Protein AF-A0AAN7GPW7-F1 (afdb_monomer)

Radius of gyration: 77.96 Å; Cα contacts (8 Å, |Δi|>4): 174; chains: 1; bounding box: 155×44×244 Å

Structure (mmCIF, N/CA/C/O backbone):
data_AF-A0AAN7GPW7-F1
#
_entry.id   AF-A0AAN7GPW7-F1
#
loop_
_atom_site.group_PDB
_atom_site.id
_atom_site.type_symbol
_atom_site.label_atom_id
_atom_site.label_alt_id
_atom_site.label_comp_id
_atom_site.label_asym_id
_atom_site.label_entity_id
_atom_site.label_seq_id
_atom_site.pdbx_PDB_ins_code
_atom_site.Cartn_x
_atom_site.Cartn_y
_atom_site.Cartn_z
_atom_site.occupancy
_atom_site.B_iso_or_equiv
_atom_site.auth_seq_id
_atom_site.auth_comp_id
_atom_site.auth_asym_id
_atom_site.auth_atom_id
_atom_site.pdbx_PDB_model_num
ATOM 1 N N . MET A 1 1 ? 86.593 -5.207 -91.862 1.00 46.28 1 MET A N 1
ATOM 2 C CA . MET A 1 1 ? 85.149 -5.249 -92.186 1.00 46.28 1 MET A CA 1
ATOM 3 C C . MET A 1 1 ? 84.920 -4.468 -93.463 1.00 46.28 1 MET A C 1
ATOM 5 O O . MET A 1 1 ? 85.050 -3.250 -93.446 1.00 46.28 1 MET A O 1
ATOM 9 N N . GLU A 1 2 ? 84.607 -5.148 -94.557 1.00 49.25 2 GLU A N 1
ATOM 10 C CA . GLU A 1 2 ? 84.198 -4.484 -95.795 1.00 49.25 2 GLU A CA 1
ATOM 11 C C . GLU A 1 2 ? 82.771 -3.953 -95.632 1.00 49.25 2 GLU A C 1
ATOM 13 O O . GLU A 1 2 ? 81.862 -4.694 -95.250 1.00 49.25 2 GLU A O 1
ATOM 18 N N . ARG A 1 3 ? 82.546 -2.667 -95.920 1.00 49.62 3 ARG A N 1
ATOM 19 C CA . ARG A 1 3 ? 81.180 -2.152 -96.034 1.00 49.62 3 ARG A CA 1
ATOM 20 C C . ARG A 1 3 ? 80.613 -2.649 -97.358 1.00 49.62 3 ARG A C 1
ATOM 22 O O . ARG A 1 3 ? 80.993 -2.140 -98.408 1.00 49.62 3 ARG A O 1
ATOM 29 N N . ARG A 1 4 ? 79.694 -3.621 -97.311 1.00 52.19 4 ARG A N 1
ATOM 30 C CA . ARG A 1 4 ? 78.844 -3.966 -98.460 1.00 52.19 4 ARG A CA 1
ATOM 31 C C . ARG A 1 4 ? 78.019 -2.736 -98.839 1.00 52.19 4 ARG A C 1
ATOM 33 O O . ARG A 1 4 ? 76.954 -2.523 -98.266 1.00 52.19 4 ARG A O 1
ATOM 40 N N . ILE A 1 5 ? 78.523 -1.945 -99.787 1.00 52.88 5 ILE A N 1
ATOM 41 C CA . ILE A 1 5 ? 77.776 -0.852 -100.411 1.00 52.88 5 ILE A CA 1
ATOM 42 C C . ILE A 1 5 ? 76.520 -1.478 -101.007 1.00 52.88 5 ILE A C 1
ATOM 44 O O . ILE A 1 5 ? 76.587 -2.347 -101.881 1.00 52.88 5 ILE A O 1
ATOM 48 N N . THR A 1 6 ? 75.367 -1.089 -100.486 1.00 57.25 6 THR A N 1
ATOM 49 C CA . THR A 1 6 ? 74.094 -1.639 -100.937 1.00 57.25 6 THR A CA 1
ATOM 50 C C . THR A 1 6 ? 73.782 -1.105 -102.337 1.00 57.25 6 THR A C 1
ATOM 52 O O . THR A 1 6 ? 74.154 0.019 -102.683 1.00 57.25 6 THR A O 1
ATOM 55 N N . ARG A 1 7 ? 73.078 -1.879 -103.181 1.00 56.84 7 ARG A N 1
ATOM 56 C CA . ARG A 1 7 ? 72.691 -1.410 -104.536 1.00 56.84 7 ARG A CA 1
ATOM 57 C C . ARG A 1 7 ? 71.964 -0.051 -104.490 1.00 56.84 7 ARG A C 1
ATOM 59 O O . ARG A 1 7 ? 72.149 0.771 -105.383 1.00 56.84 7 ARG A O 1
ATOM 66 N N . SER A 1 8 ? 71.247 0.211 -103.397 1.00 57.19 8 SER A N 1
ATOM 67 C CA . SER A 1 8 ? 70.582 1.463 -103.012 1.00 57.19 8 SER A CA 1
ATOM 68 C C . SER A 1 8 ? 71.483 2.680 -102.735 1.00 57.19 8 SER A C 1
ATOM 70 O O . SER A 1 8 ? 70.944 3.763 -102.510 1.00 57.19 8 SER A O 1
ATOM 72 N N . GLU A 1 9 ? 72.812 2.561 -102.756 1.00 61.53 9 GLU A N 1
ATOM 73 C CA . GLU A 1 9 ? 73.735 3.688 -102.514 1.00 61.53 9 GLU A CA 1
ATOM 74 C C . GLU A 1 9 ? 74.469 4.145 -103.783 1.00 61.53 9 GLU A C 1
ATOM 76 O O . GLU A 1 9 ? 74.709 5.338 -103.959 1.00 61.53 9 GLU A O 1
ATOM 81 N N . THR A 1 10 ? 74.764 3.227 -104.710 1.00 63.84 10 THR A N 1
ATOM 82 C CA . THR A 1 10 ? 75.549 3.529 -105.927 1.00 63.84 10 THR A CA 1
ATOM 83 C C . THR A 1 10 ? 74.884 4.560 -106.849 1.00 63.84 10 THR A C 1
ATOM 85 O O . THR A 1 10 ? 75.538 5.507 -107.283 1.00 63.84 10 THR A O 1
ATOM 88 N N . TRP A 1 11 ? 73.571 4.447 -107.078 1.00 66.81 11 TRP A N 1
ATOM 89 C CA . TRP A 1 11 ? 72.800 5.363 -107.933 1.00 66.81 11 TRP A CA 1
ATOM 90 C C . TRP A 1 11 ? 72.726 6.805 -107.399 1.00 66.81 11 TRP A C 1
ATOM 92 O O . TRP A 1 11 ? 72.469 7.725 -108.172 1.00 66.81 11 TRP A O 1
ATOM 102 N N . ARG A 1 12 ? 72.985 7.044 -106.101 1.00 63.81 12 ARG A N 1
ATOM 103 C CA . ARG A 1 12 ? 73.065 8.419 -105.580 1.00 63.81 12 ARG A CA 1
ATOM 104 C C . ARG A 1 12 ? 74.249 9.174 -106.160 1.00 63.81 12 ARG A C 1
ATOM 106 O O . ARG A 1 12 ? 74.156 10.383 -106.344 1.00 63.81 12 ARG A O 1
ATOM 113 N N . LEU A 1 13 ? 75.373 8.500 -106.409 1.00 71.19 13 LEU A N 1
ATOM 114 C CA . LEU A 1 13 ? 76.609 9.159 -106.833 1.00 71.19 13 LEU A CA 1
ATOM 115 C C . LEU A 1 13 ? 76.466 9.769 -108.234 1.00 71.19 13 LEU A C 1
ATOM 117 O O . LEU A 1 13 ? 76.961 10.874 -108.456 1.00 71.19 13 LEU A O 1
ATOM 121 N N . SER A 1 14 ? 75.708 9.120 -109.121 1.00 71.69 14 SER A N 1
ATOM 122 C CA . SER A 1 14 ? 75.413 9.573 -110.487 1.00 71.69 14 SER A CA 1
ATOM 123 C C . SER A 1 14 ? 74.328 10.655 -110.600 1.00 71.69 14 SER A C 1
ATOM 125 O O . SER A 1 14 ? 74.155 11.214 -111.680 1.00 71.69 14 SER A O 1
ATOM 127 N N . LEU A 1 15 ? 73.615 11.010 -109.522 1.00 78.56 15 LEU A N 1
ATOM 128 C CA . LEU A 1 15 ? 72.632 12.101 -109.565 1.00 78.56 15 LEU A CA 1
ATOM 129 C C . LEU A 1 15 ? 73.294 13.486 -109.748 1.00 78.56 15 LEU A C 1
ATOM 131 O O . LEU A 1 15 ? 74.305 13.772 -109.093 1.00 78.56 15 LEU A O 1
ATOM 135 N N . PRO A 1 16 ? 72.686 14.406 -110.525 1.00 85.31 16 PRO A N 1
ATOM 136 C CA . PRO A 1 16 ? 73.052 15.822 -110.520 1.00 85.31 16 PRO A CA 1
ATOM 137 C C . PRO A 1 16 ? 72.995 16.445 -109.107 1.00 85.31 16 PRO A C 1
ATOM 139 O O . PRO A 1 16 ? 72.188 16.005 -108.280 1.00 85.31 16 PRO A O 1
ATOM 142 N N . PRO A 1 17 ? 73.795 17.488 -108.802 1.00 83.69 17 PRO A N 1
ATOM 143 C CA . PRO A 1 17 ? 73.849 18.097 -107.464 1.00 83.69 17 PRO A CA 1
ATOM 144 C C . PRO A 1 17 ? 72.497 18.589 -106.925 1.00 83.69 17 PRO A C 1
ATOM 146 O O . PRO A 1 17 ? 72.260 18.564 -105.719 1.00 83.69 17 PRO A O 1
ATOM 149 N N . GLU A 1 18 ? 71.593 19.013 -107.806 1.00 86.38 18 GLU A N 1
ATOM 150 C CA . GLU A 1 18 ? 70.246 19.468 -107.445 1.00 86.38 18 GLU A CA 1
ATOM 151 C C . GLU A 1 18 ? 69.337 18.296 -107.057 1.00 86.38 18 GLU A C 1
ATOM 153 O O . GLU A 1 18 ? 68.688 18.332 -106.012 1.00 86.38 18 GLU A O 1
ATOM 158 N N . MET A 1 19 ? 69.385 17.200 -107.820 1.00 85.38 19 MET A N 1
ATOM 159 C CA . MET A 1 19 ? 68.659 15.963 -107.514 1.00 85.38 19 MET A CA 1
ATOM 160 C C . MET A 1 19 ? 69.144 15.323 -106.205 1.00 85.38 19 MET A C 1
ATOM 162 O O . MET A 1 19 ? 68.330 14.788 -105.455 1.00 85.38 19 MET A O 1
ATOM 166 N N . LYS A 1 20 ? 70.438 15.447 -105.869 1.00 83.62 20 LYS A N 1
ATOM 167 C CA . LYS A 1 20 ? 70.975 15.066 -104.547 1.00 83.62 20 LYS A CA 1
ATOM 168 C C . LYS A 1 20 ? 70.320 15.876 -103.420 1.00 83.62 20 LYS A C 1
ATOM 170 O O . LYS A 1 20 ? 69.767 15.285 -102.498 1.00 83.62 20 LYS A O 1
ATOM 175 N N . LYS A 1 21 ? 70.270 17.212 -103.539 1.00 87.06 21 LYS A N 1
ATOM 176 C CA . LYS A 1 21 ? 69.590 18.095 -102.564 1.00 87.06 21 LYS A CA 1
ATOM 177 C C . LYS A 1 21 ? 68.098 17.768 -102.405 1.00 87.06 21 LYS A C 1
ATOM 179 O O . LYS A 1 21 ? 67.576 17.870 -101.297 1.00 87.06 21 LYS A O 1
ATOM 184 N N . ILE A 1 22 ? 67.410 17.388 -103.484 1.00 89.25 22 ILE A N 1
ATOM 185 C CA . ILE A 1 22 ? 66.001 16.961 -103.440 1.00 89.25 22 ILE A CA 1
ATOM 186 C C . ILE A 1 22 ? 65.870 15.611 -102.718 1.00 89.25 22 ILE A C 1
ATOM 188 O O . ILE A 1 22 ? 65.053 15.485 -101.808 1.00 89.25 22 ILE A O 1
ATOM 192 N N . HIS A 1 23 ? 66.703 14.624 -103.057 1.00 86.62 23 HIS A N 1
ATOM 193 C CA . HIS A 1 23 ? 66.671 13.302 -102.429 1.00 86.62 23 HIS A CA 1
ATOM 194 C C . HIS A 1 23 ? 66.988 13.352 -100.926 1.00 86.62 23 HIS A C 1
ATOM 196 O O . HIS A 1 23 ? 66.268 12.750 -100.130 1.00 86.62 23 HIS A O 1
ATOM 202 N N . ASP A 1 24 ? 67.996 14.120 -100.508 1.00 88.19 24 ASP A N 1
ATOM 203 C CA . ASP A 1 24 ? 68.337 14.251 -99.087 1.00 88.19 24 ASP A CA 1
ATOM 204 C C . ASP A 1 24 ? 67.255 15.006 -98.291 1.00 88.19 24 ASP A C 1
ATOM 206 O O . ASP A 1 24 ? 66.999 14.665 -97.134 1.00 88.19 24 ASP A O 1
ATOM 210 N N . ARG A 1 25 ? 66.528 15.947 -98.918 1.00 91.62 25 ARG A N 1
ATOM 211 C CA . ARG A 1 25 ? 65.308 16.539 -98.334 1.00 91.62 25 ARG A CA 1
ATOM 212 C C . ARG A 1 25 ? 64.185 15.511 -98.174 1.00 91.62 25 ARG A C 1
ATOM 214 O O . ARG A 1 25 ? 63.563 15.491 -97.116 1.00 91.62 25 ARG A O 1
ATOM 221 N N . LEU A 1 26 ? 63.954 14.649 -99.170 1.00 90.44 26 LEU A N 1
ATOM 222 C CA . LEU A 1 26 ? 62.925 13.599 -99.113 1.00 90.44 26 LEU A CA 1
ATOM 223 C C . LEU A 1 26 ? 63.198 12.582 -97.990 1.00 90.44 26 LEU A C 1
ATOM 225 O O . LEU A 1 26 ? 62.292 12.229 -97.233 1.00 90.44 26 LEU A O 1
ATOM 229 N N . LEU A 1 27 ? 64.457 12.175 -97.814 1.00 89.19 27 LEU A N 1
ATOM 230 C CA . LEU A 1 27 ? 64.879 11.304 -96.710 1.00 89.19 27 LEU A CA 1
ATOM 231 C C . LEU A 1 27 ? 64.710 11.963 -95.339 1.00 89.19 27 LEU A C 1
ATOM 233 O O . LEU A 1 27 ? 64.362 11.295 -94.367 1.00 89.19 27 LEU A O 1
ATOM 237 N N . GLU A 1 28 ? 64.974 13.264 -95.243 1.00 92.81 28 GLU A N 1
ATOM 238 C CA . GLU A 1 28 ? 64.772 14.025 -94.013 1.00 92.81 28 GLU A CA 1
ATOM 239 C C . GLU A 1 28 ? 63.276 14.183 -93.689 1.00 92.81 28 GLU A C 1
ATOM 241 O O . GLU A 1 28 ? 62.892 14.053 -92.525 1.00 92.81 28 GLU A O 1
ATOM 246 N N . THR A 1 29 ? 62.402 14.350 -94.691 1.00 93.75 29 THR A N 1
ATOM 247 C CA . THR A 1 29 ? 60.946 14.266 -94.479 1.00 93.75 29 THR A CA 1
ATOM 248 C C . THR A 1 29 ? 60.504 12.865 -94.057 1.00 93.75 29 THR A C 1
ATOM 250 O O . THR A 1 29 ? 59.820 12.757 -93.043 1.00 93.75 29 THR A O 1
ATOM 253 N N . GLU A 1 30 ? 60.975 11.787 -94.698 1.00 93.75 30 GLU A N 1
ATOM 254 C CA . GLU A 1 30 ? 60.683 10.410 -94.260 1.00 93.75 30 GLU A CA 1
ATOM 255 C C . GLU A 1 30 ? 61.115 10.152 -92.807 1.00 93.75 30 GLU A C 1
ATOM 257 O O . GLU A 1 30 ? 60.407 9.493 -92.043 1.00 93.75 30 GLU A O 1
ATOM 262 N N . ARG A 1 31 ? 62.297 10.640 -92.408 1.00 94.06 31 ARG A N 1
ATOM 263 C CA . ARG A 1 31 ? 62.803 10.512 -91.031 1.00 94.06 31 ARG A CA 1
ATOM 264 C C . ARG A 1 31 ? 61.904 11.250 -90.046 1.00 94.06 31 ARG A C 1
ATOM 266 O O . ARG A 1 31 ? 61.550 10.681 -89.013 1.00 94.06 31 ARG A O 1
ATOM 273 N N . ARG A 1 32 ? 61.493 12.478 -90.374 1.00 94.25 32 ARG A N 1
ATOM 274 C CA . ARG A 1 32 ? 60.554 13.267 -89.562 1.00 94.25 32 ARG A CA 1
ATOM 275 C C . ARG A 1 32 ? 59.193 12.589 -89.461 1.00 94.25 32 ARG A C 1
ATOM 277 O O . ARG A 1 32 ? 58.668 12.490 -88.358 1.00 94.25 32 ARG A O 1
ATOM 284 N N . GLU A 1 33 ? 58.660 12.048 -90.551 1.00 95.44 33 GLU A N 1
ATOM 285 C CA . GLU A 1 33 ? 57.414 11.275 -90.545 1.00 95.44 33 GLU A CA 1
ATOM 286 C C . GLU A 1 33 ? 57.521 10.015 -89.682 1.00 95.44 33 GLU A C 1
ATOM 288 O O . GLU A 1 33 ? 56.656 9.781 -88.840 1.00 95.44 33 GLU A O 1
ATOM 293 N N . LYS A 1 34 ? 58.608 9.244 -89.802 1.00 94.88 34 LYS A N 1
ATOM 294 C CA . LYS A 1 34 ? 58.859 8.057 -88.964 1.00 94.88 34 LYS A CA 1
ATOM 295 C C . LYS A 1 34 ? 58.941 8.424 -87.475 1.00 94.88 34 LYS A C 1
ATOM 297 O O . LYS A 1 34 ? 58.348 7.729 -86.649 1.00 94.88 34 LYS A O 1
ATOM 302 N N . ILE A 1 35 ? 59.575 9.54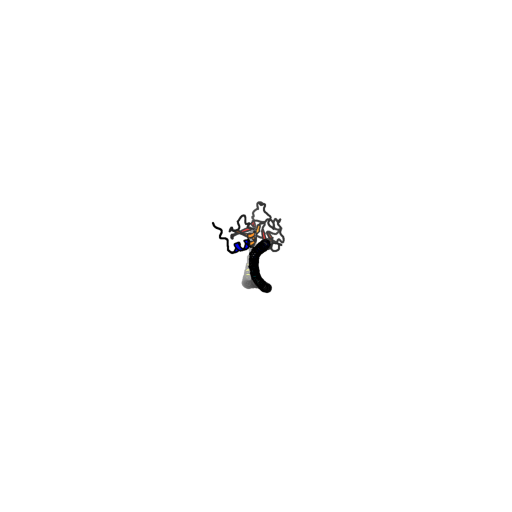8 -87.130 1.00 95.62 35 ILE A N 1
ATOM 303 C CA . ILE A 1 35 ? 59.604 10.090 -85.758 1.00 95.62 35 ILE A CA 1
ATOM 304 C C . ILE A 1 35 ? 58.207 10.545 -85.302 1.00 95.62 35 ILE A C 1
ATOM 306 O O . ILE A 1 35 ? 57.807 10.233 -84.182 1.00 95.62 35 ILE A O 1
ATOM 310 N N . LEU A 1 36 ? 57.437 11.238 -86.146 1.00 95.81 36 LEU A N 1
ATOM 311 C CA . LEU A 1 36 ? 56.078 11.698 -85.828 1.00 95.81 36 LEU A CA 1
ATOM 312 C C . LEU A 1 36 ? 55.093 10.535 -85.653 1.00 95.81 36 LEU A C 1
ATOM 314 O O . LEU A 1 36 ? 54.267 10.569 -84.744 1.00 95.81 36 LEU A O 1
ATOM 318 N N . VAL A 1 37 ? 55.193 9.483 -86.470 1.00 96.00 37 VAL A N 1
ATOM 319 C CA . VAL A 1 37 ? 54.414 8.245 -86.310 1.00 96.00 37 VAL A CA 1
ATOM 320 C C . VAL A 1 37 ? 54.798 7.529 -85.015 1.00 96.00 37 VAL A C 1
ATOM 322 O O . VAL A 1 37 ? 53.912 7.045 -84.312 1.00 96.00 37 VAL A O 1
ATOM 325 N N . GLN A 1 38 ? 56.085 7.486 -84.661 1.00 95.75 38 GLN A N 1
ATOM 326 C CA . GLN A 1 38 ? 56.524 6.873 -83.406 1.00 95.75 38 GLN A CA 1
ATOM 327 C C . GLN A 1 38 ? 56.062 7.671 -82.178 1.00 95.75 38 GLN A C 1
ATOM 329 O O . GLN A 1 38 ? 55.566 7.061 -81.233 1.00 95.75 38 GLN A O 1
ATOM 334 N N . ARG A 1 39 ? 56.117 9.012 -82.221 1.00 96.31 39 ARG A N 1
ATOM 335 C CA . ARG A 1 39 ? 55.526 9.877 -81.185 1.00 96.31 39 ARG A CA 1
ATOM 336 C C . ARG A 1 39 ? 54.026 9.632 -81.058 1.00 96.31 39 ARG A C 1
ATOM 338 O O . ARG A 1 39 ? 53.599 9.190 -80.006 1.00 96.31 39 ARG A O 1
ATOM 345 N N . ARG A 1 40 ? 53.255 9.707 -82.152 1.00 96.69 40 ARG A N 1
ATOM 346 C CA . ARG A 1 40 ? 51.804 9.410 -82.146 1.00 96.69 40 ARG A CA 1
ATOM 347 C C . ARG A 1 40 ? 51.457 8.035 -81.553 1.00 96.69 40 ARG A C 1
ATOM 349 O O . ARG A 1 40 ? 50.400 7.892 -80.943 1.00 96.69 40 ARG A O 1
ATOM 356 N N . LYS A 1 41 ? 52.319 7.020 -81.710 1.00 96.38 41 LYS A N 1
ATOM 357 C CA . LYS A 1 41 ? 52.166 5.710 -81.045 1.00 96.38 41 LYS A CA 1
ATOM 358 C C . LYS A 1 41 ? 52.420 5.786 -79.535 1.00 96.38 41 LYS A C 1
ATOM 360 O O . LYS A 1 41 ? 51.663 5.181 -78.781 1.00 96.38 41 LYS A O 1
ATOM 365 N N . GLN A 1 42 ? 53.451 6.511 -79.100 1.00 96.62 42 GLN A N 1
ATOM 366 C CA . GLN A 1 42 ? 53.754 6.750 -77.683 1.00 96.62 42 GLN A CA 1
ATOM 367 C C . GLN A 1 42 ? 52.660 7.595 -77.013 1.00 96.62 42 GLN A C 1
ATOM 369 O O . GLN A 1 42 ? 52.131 7.180 -75.986 1.00 96.62 42 GLN A O 1
ATOM 374 N N . ASP A 1 43 ? 52.248 8.698 -77.641 1.00 96.56 43 ASP A N 1
ATOM 375 C CA . ASP A 1 43 ? 51.169 9.583 -77.190 1.00 96.56 43 ASP A CA 1
ATOM 376 C C . ASP A 1 43 ? 49.854 8.798 -77.038 1.00 96.56 43 ASP A C 1
ATOM 378 O O . ASP A 1 43 ? 49.179 8.885 -76.012 1.00 96.56 43 ASP A O 1
ATOM 382 N N . LYS A 1 44 ? 49.510 7.951 -78.025 1.00 96.88 44 LYS A N 1
ATOM 383 C CA . LYS A 1 44 ? 48.344 7.060 -77.931 1.00 96.88 44 LYS A CA 1
ATOM 384 C C . LYS A 1 44 ? 48.477 6.066 -76.774 1.00 96.88 44 LYS A C 1
ATOM 386 O O . LYS A 1 44 ? 47.524 5.906 -76.020 1.00 96.88 44 LYS A O 1
ATOM 391 N N . ALA A 1 45 ? 49.629 5.412 -76.614 1.00 96.00 45 ALA A N 1
ATOM 392 C CA . ALA A 1 45 ? 49.840 4.455 -75.526 1.00 96.00 45 ALA A CA 1
ATOM 393 C C . ALA A 1 45 ? 49.735 5.118 -74.138 1.00 96.00 45 ALA A C 1
ATOM 395 O O . ALA A 1 45 ? 49.170 4.524 -73.222 1.00 96.00 45 ALA A O 1
ATOM 396 N N . GLN A 1 46 ? 50.207 6.361 -73.993 1.00 97.19 46 GLN A N 1
ATOM 397 C CA . GLN A 1 46 ? 50.031 7.158 -72.775 1.00 97.19 46 GLN A CA 1
ATOM 398 C C . GLN A 1 46 ? 48.561 7.534 -72.540 1.00 97.19 46 GLN A C 1
ATOM 400 O O . GLN A 1 46 ? 48.068 7.377 -71.426 1.00 97.19 46 GLN A O 1
ATOM 405 N N . LEU A 1 47 ? 47.833 7.969 -73.574 1.00 97.12 47 LEU A N 1
ATOM 406 C CA . LEU A 1 47 ? 46.400 8.275 -73.466 1.00 97.12 47 LEU A CA 1
ATOM 407 C C . LEU A 1 47 ? 45.564 7.040 -73.108 1.00 97.12 47 LEU A C 1
ATOM 409 O O . LEU A 1 47 ? 44.673 7.133 -72.265 1.00 97.12 47 LEU A O 1
ATOM 413 N N . ASP A 1 48 ? 45.849 5.887 -73.710 1.00 96.81 48 ASP A N 1
ATOM 414 C CA . ASP A 1 48 ? 45.133 4.641 -73.427 1.00 96.81 48 ASP A CA 1
ATOM 415 C C . ASP A 1 48 ? 45.496 4.081 -72.032 1.00 96.81 48 ASP A C 1
ATOM 417 O O . ASP A 1 48 ? 44.614 3.572 -71.337 1.00 96.81 48 ASP A O 1
ATOM 421 N N . TYR A 1 49 ? 46.732 4.282 -71.549 1.00 97.00 49 TYR A N 1
ATOM 422 C CA . TYR A 1 49 ? 47.108 4.036 -70.146 1.00 97.00 49 TYR A CA 1
ATOM 423 C C . TYR A 1 49 ? 46.337 4.945 -69.172 1.00 97.00 49 TYR A C 1
ATOM 425 O O . TYR A 1 49 ? 45.722 4.450 -68.228 1.00 97.00 49 TYR A O 1
ATOM 433 N N . LEU A 1 50 ? 46.314 6.262 -69.412 1.00 97.62 50 LEU A N 1
ATOM 434 C CA . LEU A 1 50 ? 45.620 7.228 -68.548 1.00 97.62 50 LEU A CA 1
ATOM 435 C C . LEU A 1 50 ? 44.104 6.983 -68.516 1.00 97.62 50 LEU A C 1
ATOM 437 O O . LEU A 1 50 ? 43.483 7.102 -67.462 1.00 97.62 50 LEU A O 1
ATOM 441 N N . ARG A 1 51 ? 43.506 6.569 -69.641 1.00 97.75 51 ARG A N 1
ATOM 442 C CA . ARG A 1 51 ? 42.107 6.110 -69.703 1.00 97.75 51 ARG A CA 1
ATOM 443 C C . ARG A 1 51 ? 41.872 4.872 -68.840 1.00 97.75 51 ARG A C 1
ATOM 445 O O . ARG A 1 51 ? 40.888 4.836 -68.108 1.00 97.75 51 ARG A O 1
ATOM 452 N N . ALA A 1 52 ? 42.761 3.880 -68.906 1.00 96.94 52 ALA A N 1
ATOM 453 C CA . ALA A 1 52 ? 42.655 2.668 -68.097 1.00 96.94 52 ALA A CA 1
ATOM 454 C C . ALA A 1 52 ? 42.830 2.950 -66.594 1.00 96.94 52 ALA A C 1
ATOM 456 O O . ALA A 1 52 ? 42.128 2.352 -65.780 1.00 96.94 52 ALA A O 1
ATOM 457 N N . GLN A 1 53 ? 43.715 3.879 -66.218 1.00 97.56 53 GLN A N 1
ATOM 458 C CA . GLN A 1 53 ? 43.851 4.339 -64.833 1.00 97.56 53 GLN A CA 1
ATOM 459 C C . GLN A 1 53 ? 42.582 5.067 -64.359 1.00 97.56 53 GLN A C 1
ATOM 461 O O . GLN A 1 53 ? 41.987 4.654 -63.365 1.00 97.56 53 GLN A O 1
ATOM 466 N N . LEU A 1 54 ? 42.110 6.070 -65.107 1.00 97.50 54 LEU A N 1
ATOM 467 C CA . LEU A 1 54 ? 40.898 6.827 -64.773 1.00 97.50 54 LEU A CA 1
ATOM 468 C C . LEU A 1 54 ? 39.651 5.931 -64.679 1.00 97.50 54 LEU A C 1
ATOM 470 O O . LEU A 1 54 ? 38.753 6.205 -63.884 1.00 97.50 54 LEU A O 1
ATOM 474 N N . GLN A 1 55 ? 39.572 4.862 -65.478 1.00 96.94 55 GLN A N 1
ATOM 475 C CA . GLN A 1 55 ? 38.477 3.901 -65.364 1.00 96.94 55 GLN A CA 1
ATOM 476 C C . GLN A 1 55 ? 38.574 3.086 -64.068 1.00 96.94 55 GLN A C 1
ATOM 478 O O . GLN A 1 55 ? 37.583 3.008 -63.353 1.00 96.94 55 GLN A O 1
ATOM 483 N N . ARG A 1 56 ? 39.758 2.581 -63.692 1.00 97.06 56 ARG A N 1
ATOM 484 C CA . ARG A 1 56 ? 39.955 1.882 -62.405 1.00 97.06 56 ARG A CA 1
ATOM 485 C C . ARG A 1 56 ? 39.620 2.764 -61.201 1.00 97.06 56 ARG A C 1
ATOM 487 O O . ARG A 1 56 ? 39.022 2.281 -60.246 1.00 97.06 56 ARG A O 1
ATOM 494 N N . GLU A 1 57 ? 39.979 4.045 -61.249 1.00 97.56 57 GLU A N 1
ATOM 495 C CA . GLU A 1 57 ? 39.646 5.023 -60.204 1.00 97.56 57 GLU A CA 1
ATOM 496 C C . GLU A 1 57 ? 38.124 5.232 -60.098 1.00 97.56 57 GLU A C 1
ATOM 498 O O . GLU A 1 57 ? 37.571 5.203 -58.998 1.00 97.56 57 GLU A O 1
ATOM 503 N N . LYS A 1 58 ? 37.414 5.336 -61.233 1.00 97.50 58 LYS A N 1
ATOM 504 C CA . LYS A 1 58 ? 35.940 5.367 -61.263 1.00 97.50 58 LYS A CA 1
ATOM 505 C C . LYS A 1 58 ? 35.313 4.083 -60.726 1.00 97.50 58 LYS A C 1
ATOM 507 O O . LYS A 1 58 ? 34.396 4.170 -59.914 1.00 97.50 58 LYS A O 1
ATOM 512 N N . ASP A 1 59 ? 35.796 2.921 -61.158 1.00 96.81 59 ASP A N 1
ATOM 513 C CA . ASP A 1 59 ? 35.270 1.616 -60.746 1.00 96.81 59 ASP A CA 1
ATOM 514 C C . ASP A 1 59 ? 35.457 1.416 -59.230 1.00 96.81 59 ASP A C 1
ATOM 516 O O . ASP A 1 59 ? 34.528 0.997 -58.540 1.00 96.81 59 ASP A O 1
ATOM 520 N N . SER A 1 60 ? 36.619 1.805 -58.687 1.00 96.69 60 SER A N 1
ATOM 521 C CA . SER A 1 60 ? 36.895 1.796 -57.244 1.00 96.69 60 SER A CA 1
ATOM 522 C C . SER A 1 60 ? 35.951 2.729 -56.481 1.00 96.69 60 SER A C 1
ATOM 524 O O . SER A 1 60 ? 35.340 2.313 -55.500 1.00 96.69 60 SER A O 1
ATOM 526 N N . HIS A 1 61 ? 35.761 3.968 -56.946 1.00 96.12 61 HIS A N 1
ATOM 527 C CA . HIS A 1 61 ? 34.828 4.900 -56.307 1.00 96.12 61 HIS A CA 1
ATOM 528 C C . HIS A 1 61 ? 33.365 4.441 -56.396 1.00 96.12 61 HIS A C 1
ATOM 530 O O . HIS A 1 61 ? 32.601 4.671 -55.459 1.00 96.12 61 HIS A O 1
ATOM 536 N N . GLN A 1 62 ? 32.958 3.759 -57.470 1.00 97.00 62 GLN A N 1
ATOM 537 C CA . GLN A 1 62 ? 31.629 3.146 -57.559 1.00 97.00 62 GLN A CA 1
ATOM 538 C C . GLN A 1 62 ? 31.466 1.985 -56.568 1.00 97.00 62 GLN A C 1
ATOM 540 O O . GLN A 1 62 ? 30.411 1.876 -55.943 1.00 97.00 62 GLN A O 1
ATOM 545 N N . GLN A 1 63 ? 32.501 1.165 -56.360 1.00 96.62 63 GLN A N 1
ATOM 546 C CA . GLN A 1 63 ? 32.496 0.112 -55.336 1.00 96.62 63 GLN A CA 1
ATOM 547 C C . GLN A 1 63 ? 32.444 0.692 -53.912 1.00 96.62 63 GLN A C 1
ATOM 549 O O . GLN A 1 63 ? 31.643 0.225 -53.101 1.00 96.62 63 GLN A O 1
ATOM 554 N N . ASP A 1 64 ? 33.207 1.750 -53.620 1.00 96.94 64 ASP A N 1
ATOM 555 C CA . ASP A 1 64 ? 33.152 2.464 -52.335 1.00 96.94 64 ASP A CA 1
ATOM 556 C C . ASP A 1 64 ? 31.767 3.074 -52.065 1.00 96.94 64 ASP A C 1
ATOM 558 O O . ASP A 1 64 ? 31.260 3.000 -50.943 1.00 96.94 64 ASP A O 1
ATOM 562 N N . LEU A 1 65 ? 31.140 3.674 -53.084 1.00 96.88 65 LEU A N 1
ATOM 563 C CA . LEU A 1 65 ? 29.790 4.234 -52.982 1.00 96.88 65 LEU A CA 1
ATOM 564 C C . LEU A 1 65 ? 28.739 3.137 -52.770 1.00 96.88 65 LEU A C 1
ATOM 566 O O . LEU A 1 65 ? 27.896 3.279 -51.887 1.00 96.88 65 LEU A O 1
ATOM 570 N N . ALA A 1 66 ? 28.817 2.025 -53.505 1.00 96.75 66 ALA A N 1
ATOM 571 C CA . ALA A 1 66 ? 27.919 0.884 -53.321 1.00 96.75 66 ALA A CA 1
ATOM 572 C C . ALA A 1 66 ? 28.069 0.245 -51.926 1.00 96.75 66 ALA A C 1
ATOM 574 O O . ALA A 1 66 ? 27.068 -0.102 -51.296 1.00 96.75 66 ALA A O 1
ATOM 575 N N . LYS A 1 67 ? 29.301 0.147 -51.402 1.00 97.69 67 LYS A N 1
ATOM 576 C CA . LYS A 1 67 ? 29.566 -0.320 -50.031 1.00 97.69 67 LYS A CA 1
ATOM 577 C C . LYS A 1 67 ? 28.941 0.614 -48.993 1.00 97.69 67 LYS A C 1
ATOM 579 O O . LYS A 1 67 ? 28.227 0.138 -48.116 1.00 97.69 67 LYS A O 1
ATOM 584 N N . LYS A 1 68 ? 29.155 1.928 -49.120 1.00 97.25 68 LYS A N 1
ATOM 585 C CA . LYS A 1 68 ? 28.583 2.936 -48.209 1.00 97.25 68 LYS A CA 1
ATOM 586 C C . LYS A 1 68 ? 27.058 2.981 -48.264 1.00 97.25 68 LYS A C 1
ATOM 588 O O . LYS A 1 68 ? 26.433 3.113 -47.218 1.00 97.25 68 LYS A O 1
ATOM 593 N N . GLN A 1 69 ? 26.456 2.831 -49.446 1.00 96.75 69 GLN A N 1
ATOM 594 C CA . GLN A 1 69 ? 25.001 2.738 -49.569 1.00 96.75 69 GLN A CA 1
ATOM 595 C C . GLN A 1 69 ? 24.473 1.519 -48.808 1.00 96.75 69 GLN A C 1
ATOM 597 O O . GLN A 1 69 ? 23.577 1.667 -47.984 1.00 96.75 69 GLN A O 1
ATOM 602 N N . LYS A 1 70 ? 25.097 0.345 -48.982 1.00 97.56 70 LYS A N 1
ATOM 603 C CA . LYS A 1 70 ? 24.721 -0.852 -48.223 1.00 97.56 70 LYS A CA 1
ATOM 604 C C . LYS A 1 70 ? 24.867 -0.652 -46.707 1.00 97.56 70 LYS A C 1
ATOM 606 O O . LYS A 1 70 ? 23.978 -1.043 -45.963 1.00 97.56 70 LYS A O 1
ATOM 611 N N . GLU A 1 71 ? 25.952 -0.029 -46.245 1.00 97.38 71 GLU A N 1
ATOM 612 C CA . GLU A 1 71 ? 26.158 0.284 -44.819 1.00 97.38 71 GLU A CA 1
ATOM 613 C C . GLU A 1 71 ? 25.048 1.198 -44.261 1.00 97.38 71 GLU A C 1
ATOM 615 O O . GLU A 1 71 ? 24.601 1.002 -43.130 1.00 97.38 71 GLU A O 1
ATOM 620 N N . VAL A 1 72 ? 24.552 2.150 -45.061 1.00 97.62 72 VAL A N 1
ATOM 621 C CA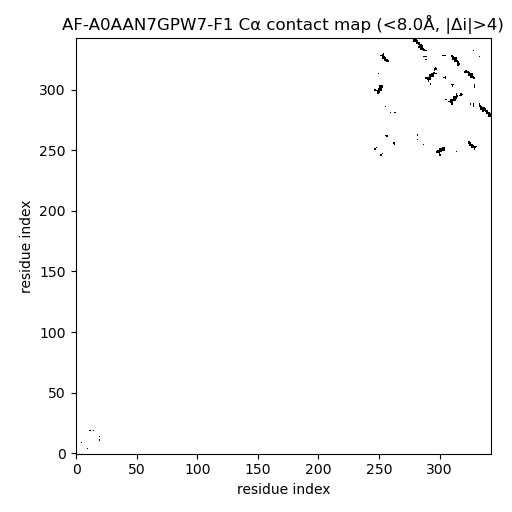 . VAL A 1 72 ? 23.402 3.007 -44.720 1.00 97.62 72 VAL A CA 1
ATOM 622 C C . VAL A 1 72 ? 22.084 2.222 -44.717 1.00 97.62 72 VAL A C 1
ATOM 624 O O . VAL A 1 72 ? 21.288 2.389 -43.792 1.00 97.62 72 VAL A O 1
ATOM 627 N N . ASP A 1 73 ? 21.860 1.342 -45.694 1.00 96.75 73 ASP A N 1
ATOM 628 C CA . ASP A 1 73 ? 20.646 0.519 -45.794 1.00 96.75 73 ASP A CA 1
ATOM 629 C C . ASP A 1 73 ? 20.554 -0.502 -44.641 1.00 96.75 73 ASP A C 1
ATOM 631 O O . ASP A 1 73 ? 19.503 -0.645 -44.006 1.00 96.75 73 ASP A O 1
ATOM 635 N N . ASP A 1 74 ? 21.670 -1.161 -44.305 1.00 97.19 74 ASP A N 1
ATOM 636 C CA . ASP A 1 74 ? 21.789 -2.068 -43.157 1.00 97.19 74 ASP A CA 1
ATOM 637 C C . ASP A 1 74 ? 21.559 -1.305 -41.833 1.00 97.19 74 ASP A C 1
ATOM 639 O O . ASP A 1 74 ? 20.806 -1.769 -40.969 1.00 97.19 74 ASP A O 1
ATOM 643 N N . ALA A 1 75 ? 22.117 -0.096 -41.682 1.00 96.94 75 ALA A N 1
ATOM 644 C CA . ALA A 1 75 ? 21.878 0.755 -40.512 1.00 96.94 75 ALA A CA 1
ATOM 645 C C . ALA A 1 75 ? 20.410 1.211 -40.398 1.00 96.94 75 ALA A C 1
ATOM 647 O O . ALA A 1 75 ? 19.839 1.186 -39.303 1.00 96.94 75 ALA A O 1
ATOM 648 N N . TYR A 1 76 ? 19.763 1.573 -41.511 1.00 97.50 76 TYR A N 1
ATOM 649 C CA . TYR A 1 76 ? 18.341 1.928 -41.535 1.00 97.50 76 TYR A CA 1
ATOM 650 C C . TYR A 1 76 ? 17.451 0.728 -41.173 1.00 97.50 76 TYR A C 1
ATOM 652 O O . TYR A 1 76 ? 16.503 0.868 -40.399 1.00 97.50 76 TYR A O 1
ATOM 660 N N . SER A 1 77 ? 17.793 -0.469 -41.662 1.00 97.38 77 SER A N 1
ATOM 661 C CA . SER A 1 77 ? 17.124 -1.734 -41.324 1.00 97.38 77 SER A CA 1
ATOM 662 C C . SER A 1 77 ? 17.190 -2.045 -39.822 1.00 97.38 77 SER A C 1
ATOM 664 O O . SER A 1 77 ? 16.186 -2.448 -39.227 1.00 97.38 77 SER A O 1
ATOM 666 N N . ILE A 1 78 ? 18.338 -1.796 -39.180 1.00 97.44 78 ILE A N 1
ATOM 667 C CA . ILE A 1 78 ? 18.501 -1.918 -37.722 1.00 97.44 78 ILE A CA 1
ATOM 668 C C . ILE A 1 78 ? 17.639 -0.878 -36.993 1.00 97.44 78 ILE A C 1
ATOM 670 O O . ILE A 1 78 ? 16.818 -1.252 -36.157 1.00 97.44 78 ILE A O 1
ATOM 674 N N . LEU A 1 79 ? 17.756 0.409 -37.341 1.00 97.31 79 LEU A N 1
ATOM 675 C CA . LEU A 1 79 ? 16.986 1.489 -36.704 1.00 97.31 79 LEU A CA 1
ATOM 676 C C . LEU A 1 79 ? 15.468 1.286 -36.829 1.00 97.31 79 LEU A C 1
ATOM 678 O O . LEU A 1 79 ? 14.726 1.562 -35.883 1.00 97.31 79 LEU A O 1
ATOM 682 N N . TRP A 1 80 ? 14.996 0.767 -37.966 1.00 96.88 80 TRP A N 1
ATOM 683 C CA . TRP A 1 80 ? 13.589 0.431 -38.168 1.00 96.88 80 TRP A CA 1
ATOM 684 C C . TRP A 1 80 ? 13.122 -0.695 -37.236 1.00 96.88 80 TRP A C 1
ATOM 686 O O . TRP A 1 80 ? 12.073 -0.556 -36.606 1.00 96.88 80 TRP A O 1
ATOM 696 N N . LYS A 1 81 ? 13.904 -1.774 -37.085 1.00 97.81 81 LYS A N 1
ATOM 697 C CA . LYS A 1 81 ? 13.592 -2.871 -36.149 1.00 97.81 81 LYS A CA 1
ATOM 698 C C . LYS A 1 81 ? 13.539 -2.376 -34.705 1.00 97.81 81 LYS A C 1
ATOM 700 O O . LYS A 1 81 ? 12.509 -2.551 -34.057 1.00 97.81 81 LYS A O 1
ATOM 705 N N . THR A 1 82 ? 14.565 -1.656 -34.249 1.00 97.25 82 THR A N 1
ATOM 706 C CA . THR A 1 82 ? 14.607 -1.073 -32.896 1.00 97.25 82 THR A CA 1
ATOM 707 C C . THR A 1 82 ? 13.411 -0.150 -32.635 1.00 97.25 82 THR A C 1
ATOM 709 O O . THR A 1 82 ? 12.827 -0.180 -31.553 1.00 97.25 82 THR A O 1
ATOM 712 N N . ARG A 1 83 ? 12.978 0.634 -33.635 1.00 97.94 83 ARG A N 1
ATOM 713 C CA . ARG A 1 83 ? 11.770 1.470 -33.534 1.00 97.94 83 ARG A CA 1
ATOM 714 C C . ARG A 1 83 ? 10.491 0.641 -33.386 1.00 97.94 83 ARG A C 1
ATOM 716 O O . ARG A 1 83 ? 9.630 1.015 -32.593 1.00 97.94 83 ARG A O 1
ATOM 723 N N . GLN A 1 84 ? 10.346 -0.458 -34.126 1.00 98.06 84 GLN A N 1
ATOM 724 C CA . GLN A 1 84 ? 9.179 -1.342 -34.009 1.00 98.06 84 GLN A CA 1
ATOM 725 C C . GLN A 1 84 ? 9.149 -2.069 -32.656 1.00 98.06 84 GLN A C 1
ATOM 727 O O . GLN A 1 84 ? 8.095 -2.147 -32.026 1.00 98.06 84 GLN A O 1
ATOM 732 N N . GLU A 1 85 ? 10.298 -2.531 -32.163 1.00 97.25 85 GLU A N 1
ATOM 733 C CA . GLU A 1 85 ? 10.427 -3.132 -30.830 1.00 97.25 85 GLU A CA 1
ATOM 734 C C . GLU A 1 85 ? 10.075 -2.133 -29.719 1.00 97.25 85 GLU A C 1
ATOM 736 O O . GLU A 1 85 ? 9.292 -2.464 -28.826 1.00 97.25 85 GLU A O 1
ATOM 741 N N . ALA A 1 86 ? 10.562 -0.890 -29.809 1.00 96.12 86 ALA A N 1
ATOM 742 C CA . ALA A 1 86 ? 10.210 0.179 -28.876 1.00 96.12 86 ALA A CA 1
ATOM 743 C C . ALA A 1 86 ? 8.697 0.470 -28.874 1.00 96.12 86 ALA A C 1
ATOM 745 O O . ALA A 1 86 ? 8.088 0.514 -27.808 1.00 96.12 86 ALA A O 1
ATOM 746 N N . LEU A 1 87 ? 8.061 0.579 -30.048 1.00 97.06 87 LEU A N 1
ATOM 747 C CA . LEU A 1 87 ? 6.607 0.775 -30.155 1.00 97.06 87 LEU A CA 1
ATOM 748 C C . LEU A 1 87 ? 5.813 -0.388 -29.533 1.00 97.06 87 LEU A C 1
ATOM 750 O O . LEU A 1 87 ? 4.823 -0.153 -28.837 1.00 97.06 87 LEU A O 1
ATOM 754 N N . GLN A 1 88 ? 6.260 -1.635 -29.716 1.00 97.31 88 GLN A N 1
ATOM 755 C CA . GLN A 1 88 ? 5.652 -2.798 -29.058 1.00 97.31 88 GLN A CA 1
ATOM 756 C C . GLN A 1 88 ? 5.837 -2.780 -27.533 1.00 97.31 88 GLN A C 1
ATOM 758 O O . GLN A 1 88 ? 4.946 -3.226 -26.809 1.00 97.31 88 GLN A O 1
ATOM 763 N N . GLN A 1 89 ? 6.965 -2.275 -27.024 1.00 96.00 89 GLN A N 1
ATOM 764 C CA . GLN A 1 89 ? 7.182 -2.097 -25.585 1.00 96.00 89 GLN A CA 1
ATOM 765 C C . GLN A 1 89 ? 6.280 -0.993 -25.016 1.00 96.00 89 GLN A C 1
ATOM 767 O O . GLN A 1 89 ? 5.607 -1.234 -24.016 1.00 96.00 89 GLN A O 1
ATOM 772 N N . THR A 1 90 ? 6.170 0.165 -25.676 1.00 95.38 90 THR A N 1
ATOM 773 C CA . THR A 1 90 ? 5.249 1.244 -25.271 1.00 95.38 90 THR A CA 1
ATOM 774 C C . THR A 1 90 ? 3.793 0.769 -25.249 1.00 95.38 90 THR A C 1
ATOM 776 O O . THR A 1 90 ? 3.075 1.049 -24.291 1.00 95.38 90 THR A O 1
ATOM 779 N N . ALA A 1 91 ? 3.363 -0.012 -26.246 1.00 95.38 91 ALA A N 1
ATOM 780 C CA . ALA A 1 91 ? 2.025 -0.604 -26.263 1.00 95.38 91 ALA A CA 1
ATOM 781 C C . ALA A 1 91 ? 1.793 -1.555 -25.071 1.00 95.38 91 ALA A C 1
ATOM 783 O O . ALA A 1 91 ? 0.763 -1.462 -24.403 1.00 95.38 91 ALA A O 1
ATOM 784 N N . LYS A 1 92 ? 2.765 -2.424 -24.751 1.00 96.25 92 LYS A N 1
ATOM 785 C CA . LYS A 1 92 ? 2.699 -3.316 -23.577 1.00 96.25 92 LYS A CA 1
ATOM 786 C C . LYS A 1 92 ? 2.593 -2.526 -22.269 1.00 96.25 92 LYS A C 1
ATOM 788 O O . LYS A 1 92 ? 1.706 -2.826 -21.473 1.00 96.25 92 LYS A O 1
ATOM 793 N N . ILE A 1 93 ? 3.425 -1.499 -22.083 1.00 95.12 93 ILE A N 1
ATOM 794 C CA . ILE A 1 93 ? 3.392 -0.620 -20.901 1.00 95.12 93 ILE A CA 1
ATOM 795 C C . ILE A 1 93 ? 2.008 0.028 -20.762 1.00 95.12 93 ILE A C 1
ATOM 797 O O . ILE A 1 93 ? 1.375 -0.124 -19.722 1.00 95.12 93 ILE A O 1
ATOM 801 N N . SER A 1 94 ? 1.470 0.619 -21.833 1.00 95.31 94 SER A N 1
ATOM 802 C CA . SER A 1 94 ? 0.139 1.241 -21.810 1.00 95.31 94 SER A CA 1
ATOM 803 C C . SER A 1 94 ? -0.983 0.250 -21.446 1.00 95.31 94 SER A C 1
ATOM 805 O O . SER A 1 94 ? -1.875 0.578 -20.661 1.00 95.31 94 SER A O 1
ATOM 807 N N . THR A 1 95 ? -0.921 -1.002 -21.922 1.00 95.69 95 THR A N 1
ATOM 808 C CA . THR A 1 95 ? -1.885 -2.039 -21.494 1.00 95.69 95 THR A CA 1
ATOM 809 C C . THR A 1 95 ? -1.728 -2.451 -20.026 1.00 95.69 95 THR A C 1
ATOM 811 O O . THR A 1 95 ? -2.723 -2.776 -19.376 1.00 95.69 95 THR A O 1
ATOM 814 N N . GLN A 1 96 ? -0.512 -2.402 -19.472 1.00 95.88 96 GLN A N 1
ATOM 815 C CA . GLN A 1 96 ? -0.260 -2.664 -18.052 1.00 95.88 96 GLN A CA 1
ATOM 816 C C . GLN A 1 96 ? -0.750 -1.506 -17.170 1.00 95.88 96 GLN A C 1
ATOM 818 O O . GLN A 1 96 ? -1.405 -1.755 -16.160 1.00 95.88 96 GLN A O 1
ATOM 823 N N . GLU A 1 97 ? -0.532 -0.253 -17.573 1.00 95.88 97 GLU A N 1
ATOM 824 C CA . GLU A 1 97 ? -1.059 0.944 -16.898 1.00 95.88 97 GLU A CA 1
ATOM 825 C C . GLU A 1 97 ? -2.596 0.944 -16.852 1.00 95.88 97 GLU A C 1
ATOM 827 O O . GLU A 1 97 ? -3.197 1.222 -15.808 1.00 95.88 97 GLU A O 1
ATOM 832 N N . ALA A 1 98 ? -3.246 0.554 -17.954 1.00 95.62 98 ALA A N 1
ATOM 833 C CA . ALA A 1 98 ? -4.695 0.381 -18.018 1.00 95.62 98 ALA A CA 1
ATOM 834 C C . ALA A 1 98 ? -5.194 -0.722 -17.064 1.00 95.62 98 ALA A C 1
ATOM 836 O O . ALA A 1 98 ? -6.178 -0.518 -16.348 1.00 95.62 98 ALA A O 1
ATOM 837 N N . LEU A 1 99 ? -4.497 -1.864 -16.998 1.00 96.56 99 LEU A N 1
ATOM 838 C CA . LEU A 1 99 ? -4.823 -2.966 -16.085 1.00 96.56 99 LEU A CA 1
ATOM 839 C C . LEU A 1 99 ? -4.646 -2.573 -14.608 1.00 96.56 99 LEU A C 1
ATOM 841 O O . LEU A 1 99 ? -5.514 -2.877 -13.791 1.00 96.56 99 LEU A O 1
ATOM 845 N N . VAL A 1 100 ? -3.566 -1.864 -14.265 1.00 96.62 100 VAL A N 1
ATOM 846 C CA . VAL A 1 100 ? -3.332 -1.331 -12.910 1.00 96.62 100 VAL A CA 1
ATOM 847 C C . VAL A 1 100 ? -4.422 -0.325 -12.534 1.00 96.62 100 VAL A C 1
ATOM 849 O O . VAL A 1 100 ? -4.982 -0.409 -11.444 1.00 96.62 100 VAL A O 1
ATOM 852 N N . THR A 1 101 ? -4.802 0.562 -13.456 1.00 96.00 101 THR A N 1
ATOM 853 C CA . THR A 1 101 ? -5.886 1.540 -13.249 1.00 96.00 101 THR A CA 1
ATOM 854 C C . THR A 1 101 ? -7.244 0.860 -13.039 1.00 96.00 101 THR A C 1
ATOM 856 O O . THR A 1 101 ? -8.038 1.308 -12.211 1.00 96.00 101 THR A O 1
ATOM 859 N N . ALA A 1 102 ? -7.522 -0.240 -13.747 1.00 96.31 102 ALA A N 1
ATOM 860 C CA . ALA A 1 102 ? -8.723 -1.044 -13.522 1.00 96.31 102 ALA A CA 1
ATOM 861 C C . ALA A 1 102 ? -8.698 -1.736 -12.146 1.00 96.31 102 ALA A C 1
ATOM 863 O O . ALA A 1 102 ? -9.671 -1.646 -11.398 1.00 96.31 102 ALA A O 1
ATOM 864 N N . LYS A 1 103 ? -7.568 -2.351 -11.770 1.00 96.75 103 LYS A N 1
ATOM 865 C CA . LYS A 1 103 ? -7.406 -3.022 -10.470 1.00 96.75 103 LYS A CA 1
ATOM 866 C C . LYS A 1 103 ? -7.450 -2.063 -9.281 1.00 96.75 103 LYS A C 1
ATOM 868 O O . LYS A 1 103 ? -7.986 -2.439 -8.243 1.00 96.75 103 LYS A O 1
ATOM 873 N N . GLN A 1 104 ? -6.983 -0.823 -9.434 1.00 96.50 104 GLN A N 1
ATOM 874 C CA . GLN A 1 104 ? -7.159 0.206 -8.407 1.00 96.50 104 GLN A CA 1
ATOM 875 C C . GLN A 1 104 ? -8.645 0.524 -8.183 1.00 96.50 104 GLN A C 1
ATOM 877 O O . GLN A 1 104 ? -9.091 0.543 -7.043 1.00 96.50 104 GLN A O 1
ATOM 882 N N . LYS A 1 105 ? -9.444 0.670 -9.251 1.00 97.38 105 LYS A N 1
ATOM 883 C CA . LYS A 1 105 ? -10.895 0.917 -9.130 1.00 97.38 105 LYS A CA 1
ATOM 884 C C . LYS A 1 105 ? -11.649 -0.244 -8.475 1.00 97.38 105 LYS A C 1
ATOM 886 O O . LYS A 1 105 ? -12.559 -0.001 -7.688 1.00 97.38 105 LYS A O 1
ATOM 891 N N . GLU A 1 106 ? -11.271 -1.490 -8.772 1.00 96.88 106 GLU A N 1
ATOM 892 C CA . GLU A 1 106 ? -11.805 -2.670 -8.071 1.00 96.88 106 GLU A CA 1
ATOM 893 C C . GLU A 1 106 ? -11.488 -2.623 -6.566 1.00 96.88 106 GLU A C 1
ATOM 895 O O . GLU A 1 106 ? -12.366 -2.872 -5.740 1.00 96.88 106 GLU A O 1
ATOM 900 N N . LEU A 1 107 ? -10.250 -2.265 -6.207 1.00 96.56 107 LEU A N 1
ATOM 901 C CA . LEU A 1 107 ? -9.805 -2.133 -4.818 1.00 96.56 107 LEU A CA 1
ATOM 902 C C . LEU A 1 107 ? -10.517 -0.984 -4.083 1.00 96.56 107 LEU A C 1
ATOM 904 O O . LEU A 1 107 ? -10.903 -1.147 -2.926 1.00 96.56 107 LEU A O 1
ATOM 908 N N . ASP A 1 108 ? -10.724 0.158 -4.736 1.00 96.38 108 ASP A N 1
ATOM 909 C CA . ASP A 1 108 ? -11.401 1.322 -4.153 1.00 96.38 108 ASP A CA 1
ATOM 910 C C . ASP A 1 108 ? -12.880 1.024 -3.843 1.00 96.38 108 ASP A C 1
ATOM 912 O O . ASP A 1 108 ? -13.363 1.331 -2.749 1.00 96.38 108 ASP A O 1
ATOM 916 N N . GLU A 1 109 ? -13.592 0.359 -4.758 1.00 97.44 109 GLU A N 1
ATOM 917 C CA . GLU A 1 109 ? -14.987 -0.049 -4.548 1.00 97.44 109 GLU A CA 1
ATOM 918 C C . GLU A 1 109 ? -15.104 -1.169 -3.493 1.00 97.44 109 GLU A C 1
ATOM 920 O O . GLU A 1 109 ? -15.992 -1.115 -2.640 1.00 97.44 109 GLU A O 1
ATOM 925 N N . ALA A 1 110 ? -14.166 -2.123 -3.451 1.00 95.50 110 ALA A N 1
ATOM 926 C CA . ALA A 1 110 ? -14.105 -3.129 -2.385 1.00 95.50 110 ALA A CA 1
ATOM 927 C C . ALA A 1 110 ? -13.848 -2.501 -0.998 1.00 95.50 110 ALA A C 1
ATOM 929 O O . ALA A 1 110 ? -14.488 -2.876 -0.012 1.00 95.50 110 ALA A O 1
ATOM 930 N N . ASN A 1 111 ? -12.964 -1.501 -0.910 1.00 94.94 111 ASN A N 1
ATOM 931 C CA . ASN A 1 111 ? -12.718 -0.743 0.322 1.00 94.94 111 ASN A CA 1
ATOM 932 C C . ASN A 1 111 ? -13.952 0.059 0.767 1.00 94.94 111 ASN A C 1
ATOM 934 O O . ASN A 1 111 ? -14.243 0.129 1.965 1.00 94.94 111 ASN A O 1
ATOM 938 N N . LYS A 1 112 ? -14.706 0.631 -0.180 1.00 97.56 112 LYS A N 1
ATOM 939 C CA . LYS A 1 112 ? -15.986 1.304 0.083 1.00 97.56 112 LYS A CA 1
ATOM 940 C C . LYS A 1 112 ? -17.027 0.336 0.658 1.00 97.56 112 LYS A C 1
ATOM 942 O O . LYS A 1 112 ? -17.572 0.613 1.725 1.00 97.56 112 LYS A O 1
ATOM 947 N N . GLN A 1 113 ? -17.219 -0.830 0.042 1.00 95.81 113 GLN A N 1
ATOM 948 C CA . GLN A 1 113 ? -18.135 -1.867 0.541 1.00 95.81 113 GLN A CA 1
ATOM 949 C C . GLN A 1 113 ? -17.729 -2.384 1.932 1.00 95.81 113 GLN A C 1
ATOM 951 O O . GLN A 1 113 ? -18.577 -2.551 2.811 1.00 95.81 113 GLN A O 1
ATOM 956 N N . LEU A 1 114 ? -16.427 -2.566 2.183 1.00 96.06 114 LEU A N 1
ATOM 957 C CA . LEU A 1 114 ? -15.908 -2.944 3.502 1.00 96.06 114 LEU A CA 1
ATOM 958 C C . LEU A 1 114 ? -16.179 -1.862 4.560 1.00 96.06 114 LEU A C 1
ATOM 960 O O . LEU A 1 114 ? -16.502 -2.186 5.706 1.00 96.06 114 LEU A O 1
ATOM 964 N N . LYS A 1 115 ? -16.094 -0.577 4.192 1.00 95.62 115 LYS A N 1
ATOM 965 C CA . LYS A 1 115 ? -16.450 0.539 5.080 1.00 95.62 115 LYS A CA 1
ATOM 966 C C . LYS A 1 115 ? -17.947 0.548 5.402 1.00 95.62 115 LYS A C 1
ATOM 968 O O . LYS A 1 115 ? -18.301 0.646 6.574 1.00 95.62 115 LYS A O 1
ATOM 973 N N . GLU A 1 116 ? -18.807 0.409 4.396 1.00 96.31 116 GLU A N 1
ATOM 974 C CA . GLU A 1 116 ? -20.269 0.369 4.554 1.00 96.31 116 GLU A CA 1
ATOM 975 C C . GLU A 1 116 ? -20.700 -0.809 5.451 1.00 96.31 116 GLU A C 1
ATOM 977 O O . GLU A 1 116 ? -21.414 -0.610 6.437 1.00 96.31 116 GLU A O 1
ATOM 982 N N . SER A 1 117 ? -20.154 -2.005 5.202 1.00 95.31 117 SER A N 1
ATOM 983 C CA . SER A 1 117 ? -20.341 -3.203 6.037 1.00 95.31 117 SER A CA 1
ATOM 984 C C . SER A 1 117 ? -19.873 -2.994 7.486 1.00 95.31 117 SER A C 1
ATOM 986 O O . SER A 1 117 ? -20.576 -3.347 8.437 1.00 95.31 117 SER A O 1
ATOM 988 N N . ARG A 1 118 ? -18.723 -2.335 7.694 1.00 95.06 118 ARG A N 1
ATOM 989 C CA . ARG A 1 118 ? -18.224 -1.991 9.036 1.00 95.06 118 ARG A CA 1
ATOM 990 C C . ARG A 1 118 ? -19.128 -0.989 9.759 1.00 95.06 118 ARG A C 1
ATOM 992 O O . ARG A 1 118 ? -19.336 -1.126 10.965 1.00 95.06 118 ARG A O 1
ATOM 999 N N . GLU A 1 119 ? -19.666 0.008 9.059 1.00 95.38 119 GLU A N 1
ATOM 1000 C CA . GLU A 1 119 ? -20.629 0.958 9.627 1.00 95.38 119 GLU A CA 1
ATOM 1001 C C . GLU A 1 119 ? -21.956 0.271 9.998 1.00 95.38 119 GLU A C 1
ATOM 1003 O O . GLU A 1 119 ? -22.559 0.624 11.015 1.00 95.38 119 GLU A O 1
ATOM 1008 N N . GLU A 1 120 ? -22.401 -0.739 9.244 1.00 95.12 120 GLU A N 1
ATOM 1009 C CA . GLU A 1 120 ? -23.551 -1.567 9.627 1.00 95.12 120 GLU A CA 1
ATOM 1010 C C . GLU A 1 120 ? -23.257 -2.456 10.844 1.00 95.12 120 GLU A C 1
ATOM 1012 O O . GLU A 1 120 ? -24.031 -2.450 11.804 1.00 95.12 120 GLU A O 1
ATOM 1017 N N . ALA A 1 121 ? -22.113 -3.143 10.876 1.00 92.56 121 ALA A N 1
ATOM 1018 C CA . ALA A 1 121 ? -21.702 -3.957 12.022 1.00 92.56 121 ALA A CA 1
ATOM 1019 C C . ALA A 1 121 ? -21.629 -3.133 13.325 1.00 92.56 121 ALA A C 1
ATOM 1021 O O . ALA A 1 121 ? -22.033 -3.609 14.389 1.00 92.56 121 ALA A O 1
ATOM 1022 N N . ILE A 1 122 ? -21.192 -1.869 13.253 1.00 90.56 122 ILE A N 1
ATOM 1023 C CA . ILE A 1 122 ? -21.217 -0.934 14.390 1.00 90.56 122 ILE A CA 1
ATOM 1024 C C . ILE A 1 122 ? -22.660 -0.623 14.827 1.00 90.56 122 ILE A C 1
ATOM 1026 O O . ILE A 1 122 ? -22.947 -0.666 16.026 1.00 90.56 122 ILE A O 1
ATOM 1030 N N . LYS A 1 123 ? -23.589 -0.373 13.890 1.00 92.25 123 LYS A N 1
ATOM 1031 C CA . LYS A 1 123 ? -25.019 -0.146 14.198 1.00 92.25 123 LYS A CA 1
ATOM 1032 C C . LYS A 1 123 ? -25.651 -1.374 14.865 1.00 92.25 123 LYS A C 1
ATOM 1034 O O . LYS A 1 123 ? -26.310 -1.232 15.894 1.00 92.25 123 LYS A O 1
ATOM 1039 N N . GLN A 1 124 ? -25.403 -2.577 14.343 1.00 91.62 124 GLN A N 1
ATOM 1040 C CA . GLN A 1 124 ? -25.892 -3.825 14.942 1.00 91.62 124 GLN A CA 1
ATOM 1041 C C . GLN A 1 124 ? -25.294 -4.053 16.344 1.00 91.62 124 GLN A C 1
ATOM 1043 O O . GLN A 1 124 ? -26.026 -4.361 17.286 1.00 91.62 124 GLN A O 1
ATOM 1048 N N . THR A 1 125 ? -23.994 -3.796 16.526 1.00 90.38 125 THR A N 1
ATOM 1049 C CA . THR A 1 125 ? -23.322 -3.880 17.839 1.00 90.38 125 THR A CA 1
ATOM 1050 C C . THR A 1 125 ? -23.924 -2.903 18.854 1.00 90.38 125 THR A C 1
ATOM 1052 O O . THR A 1 125 ? -24.135 -3.268 20.014 1.00 90.38 125 THR A O 1
ATOM 1055 N N . ALA A 1 126 ? -24.268 -1.682 18.434 1.00 86.62 126 ALA A N 1
ATOM 1056 C CA . ALA A 1 126 ? -24.941 -0.704 19.287 1.00 86.62 126 ALA A CA 1
ATOM 1057 C C . ALA A 1 126 ? -26.345 -1.172 19.719 1.00 86.62 126 ALA A C 1
ATOM 1059 O O . ALA A 1 126 ? -26.692 -1.035 20.892 1.00 86.62 126 ALA A O 1
ATOM 1060 N N . ILE A 1 127 ? -27.120 -1.788 18.816 1.00 90.56 127 ILE A N 1
ATOM 1061 C CA . ILE A 1 127 ? -28.441 -2.366 19.127 1.00 90.56 127 ILE A CA 1
ATOM 1062 C C . ILE A 1 127 ? -28.320 -3.508 20.148 1.00 90.56 127 ILE A C 1
ATOM 1064 O O . ILE A 1 127 ? -29.071 -3.537 21.124 1.00 90.56 127 ILE A O 1
ATOM 1068 N N . VAL A 1 128 ? -27.361 -4.424 19.970 1.00 90.69 128 VAL A N 1
ATOM 1069 C CA . VAL A 1 128 ? -27.099 -5.513 20.933 1.00 90.69 128 VAL A CA 1
ATOM 1070 C C . VAL A 1 128 ? -26.673 -4.950 22.294 1.00 90.69 128 VAL A C 1
ATOM 1072 O O . VAL A 1 128 ? -27.189 -5.374 23.325 1.00 90.69 128 VAL A O 1
ATOM 1075 N N . THR A 1 129 ? -25.805 -3.934 22.307 1.00 87.88 129 THR A N 1
ATOM 1076 C CA . THR A 1 129 ? -25.359 -3.265 23.545 1.00 87.88 129 THR A CA 1
ATOM 1077 C C . THR A 1 129 ? -26.503 -2.536 24.261 1.00 87.88 129 THR A C 1
ATOM 1079 O O . THR A 1 129 ? -26.522 -2.479 25.490 1.00 87.88 129 THR A O 1
ATOM 1082 N N . GLY A 1 130 ? -27.473 -1.992 23.518 1.00 89.38 130 GLY A N 1
ATOM 1083 C CA . GLY A 1 130 ? -28.706 -1.430 24.076 1.00 89.38 130 GLY A CA 1
ATOM 1084 C C . GLY A 1 130 ? -29.550 -2.496 24.776 1.00 89.38 130 GLY A C 1
ATOM 1085 O O . GLY A 1 130 ? -29.820 -2.376 25.970 1.00 89.38 130 GLY A O 1
ATOM 1086 N N . LYS A 1 131 ? -29.862 -3.587 24.067 1.00 89.50 131 LYS A N 1
ATOM 1087 C CA . LYS A 1 131 ? -30.639 -4.719 24.603 1.00 89.50 131 LYS A CA 1
ATOM 1088 C C . LYS A 1 131 ? -29.983 -5.385 25.815 1.00 89.50 131 LYS A C 1
ATOM 1090 O O . LYS A 1 131 ? -30.688 -5.818 26.721 1.00 89.50 131 LYS A O 1
ATOM 1095 N N . GLN A 1 132 ? -28.649 -5.433 25.877 1.00 87.81 132 GLN A N 1
ATOM 1096 C CA . GLN A 1 132 ? -27.951 -5.940 27.062 1.00 87.81 132 GLN A CA 1
ATOM 1097 C C . GLN A 1 132 ? -28.226 -5.071 28.299 1.00 87.81 132 GLN A C 1
ATOM 1099 O O . GLN A 1 132 ? -28.518 -5.610 29.359 1.00 87.81 132 GLN A O 1
ATOM 1104 N N . LYS A 1 133 ? -28.223 -3.736 28.170 1.00 89.50 133 LYS A N 1
ATOM 1105 C CA . LYS A 1 133 ? -28.540 -2.830 29.292 1.00 89.50 133 LYS A CA 1
ATOM 1106 C C . LYS A 1 133 ? -29.990 -2.961 29.762 1.00 89.50 133 LYS A C 1
ATOM 1108 O O . LYS A 1 133 ? -30.251 -2.864 30.958 1.00 89.50 133 LYS A O 1
ATOM 1113 N N . GLU A 1 134 ? -30.921 -3.186 28.835 1.00 87.75 134 GLU A N 1
ATOM 1114 C CA . GLU A 1 134 ? -32.325 -3.479 29.158 1.00 87.75 134 GLU A CA 1
ATOM 1115 C C . GLU A 1 134 ? -32.437 -4.787 29.961 1.00 87.75 134 GLU A C 1
ATOM 1117 O O . GLU A 1 134 ? -33.095 -4.821 31.001 1.00 87.75 134 GLU A O 1
ATOM 1122 N N . LEU A 1 135 ? -31.731 -5.839 29.532 1.00 89.00 135 LEU A N 1
ATOM 1123 C CA . LEU A 1 135 ? -31.662 -7.124 30.231 1.00 89.00 135 LEU A CA 1
ATOM 1124 C C . LEU A 1 135 ? -31.011 -7.006 31.623 1.00 89.00 135 LEU A C 1
ATOM 1126 O O . LEU A 1 135 ? -31.512 -7.587 32.586 1.00 89.00 135 LEU A O 1
ATOM 1130 N N . ASP A 1 136 ? -29.935 -6.228 31.755 1.00 89.38 136 ASP A N 1
ATOM 1131 C CA . ASP A 1 136 ? -29.235 -6.005 33.026 1.00 89.38 136 ASP A CA 1
ATOM 1132 C C . ASP A 1 136 ? -30.121 -5.269 34.053 1.00 89.38 136 ASP A C 1
ATOM 1134 O O . ASP A 1 136 ? -30.153 -5.645 35.229 1.00 89.38 136 ASP A O 1
ATOM 1138 N N . GLU A 1 137 ? -30.899 -4.266 33.628 1.00 91.88 137 GLU A N 1
ATOM 1139 C CA . GLU A 1 137 ? -31.856 -3.583 34.512 1.00 91.88 137 GLU A CA 1
ATOM 1140 C C . GLU A 1 137 ? -33.069 -4.478 34.837 1.00 91.88 137 GLU A C 1
ATOM 1142 O O . GLU A 1 137 ? -33.544 -4.466 35.973 1.00 91.88 137 GLU A O 1
ATOM 1147 N N . VAL A 1 138 ? -33.523 -5.344 33.919 1.00 90.25 138 VAL A N 1
ATOM 1148 C CA . VAL A 1 138 ? -34.528 -6.381 34.234 1.00 90.25 138 VAL A CA 1
ATOM 1149 C C . VAL A 1 138 ? -34.008 -7.348 35.304 1.00 90.25 138 VAL A C 1
ATOM 1151 O O . VAL A 1 138 ? -34.715 -7.599 36.283 1.00 90.25 138 VAL A O 1
ATOM 1154 N N . HIS A 1 139 ? -32.768 -7.837 35.196 1.00 89.06 139 HIS A N 1
ATOM 1155 C CA . HIS A 1 139 ? -32.146 -8.668 36.237 1.00 89.06 139 HIS A CA 1
ATOM 1156 C C . HIS A 1 139 ? -32.049 -7.937 37.585 1.00 89.06 139 HIS A C 1
ATOM 1158 O O . HIS A 1 139 ? -32.345 -8.516 38.634 1.00 89.06 139 HIS A O 1
ATOM 1164 N N . ARG A 1 140 ? -31.700 -6.646 37.577 1.00 93.88 140 ARG A N 1
ATOM 1165 C CA . ARG A 1 140 ? -31.665 -5.806 38.784 1.00 93.88 140 ARG A CA 1
ATOM 1166 C C . ARG A 1 140 ? -33.045 -5.670 39.436 1.00 93.88 140 ARG A C 1
ATOM 1168 O O . ARG A 1 140 ? -33.161 -5.815 40.654 1.00 93.88 140 ARG A O 1
ATOM 1175 N N . LEU A 1 141 ? -34.090 -5.419 38.648 1.00 92.19 141 LEU A N 1
ATOM 1176 C CA . LEU A 1 141 ? -35.469 -5.304 39.134 1.00 92.19 141 LEU A CA 1
ATOM 1177 C C . LEU A 1 141 ? -36.007 -6.639 39.673 1.00 92.19 141 LEU A C 1
ATOM 1179 O O . LEU A 1 141 ? -36.706 -6.644 40.690 1.00 92.19 141 LEU A O 1
ATOM 1183 N N . LEU A 1 142 ? -35.645 -7.766 39.049 1.00 90.56 142 LEU A N 1
ATOM 1184 C CA . LEU A 1 142 ? -35.947 -9.108 39.557 1.00 90.56 142 LEU A CA 1
ATOM 1185 C C . LEU A 1 142 ? -35.277 -9.355 40.913 1.00 90.56 142 LEU A C 1
ATOM 1187 O O . LEU A 1 142 ? -35.972 -9.706 41.865 1.00 90.56 142 LEU A O 1
ATOM 1191 N N . LYS A 1 143 ? -33.981 -9.055 41.057 1.00 93.25 143 LYS A N 1
ATOM 1192 C CA . LYS A 1 143 ? -33.273 -9.179 42.341 1.00 93.25 143 LYS A CA 1
ATOM 1193 C C . LYS A 1 143 ? -33.910 -8.326 43.449 1.00 93.25 143 LYS A C 1
ATOM 1195 O O . LYS A 1 143 ? -34.160 -8.820 44.545 1.00 93.25 143 LYS A O 1
ATOM 1200 N N . ILE A 1 144 ? -34.275 -7.074 43.156 1.00 92.12 144 ILE A N 1
ATOM 1201 C CA . ILE A 1 144 ? -34.998 -6.202 44.106 1.00 92.12 144 ILE A CA 1
ATOM 1202 C C . ILE A 1 144 ? -36.371 -6.796 44.485 1.00 92.12 144 ILE A C 1
ATOM 1204 O O . ILE A 1 144 ? -36.851 -6.602 45.606 1.00 92.12 144 ILE A O 1
ATOM 1208 N N . ARG A 1 145 ? -37.030 -7.526 43.577 1.00 92.56 145 ARG A N 1
ATOM 1209 C CA . ARG A 1 145 ? -38.290 -8.233 43.857 1.00 92.56 145 ARG A CA 1
ATOM 1210 C C . ARG A 1 145 ? -38.072 -9.459 44.749 1.00 92.56 145 ARG A C 1
ATOM 1212 O O . ARG A 1 145 ? -38.877 -9.672 45.652 1.00 92.56 145 ARG A O 1
ATOM 1219 N N . GLU A 1 146 ? -36.999 -10.217 44.555 1.00 91.56 146 GLU A N 1
ATOM 1220 C CA . GLU A 1 146 ? -36.613 -11.349 45.414 1.00 91.56 146 GLU A CA 1
ATOM 1221 C C . GLU A 1 146 ? -36.238 -10.891 46.833 1.00 91.56 146 GLU A C 1
ATOM 1223 O O . GLU A 1 146 ? -36.717 -11.457 47.818 1.00 91.56 146 GLU A O 1
ATOM 1228 N N . GLU A 1 147 ? -35.473 -9.805 46.961 1.00 92.06 147 GLU A N 1
ATOM 1229 C CA . GLU A 1 147 ? -35.135 -9.170 48.245 1.00 92.06 147 GLU A CA 1
ATOM 1230 C C . GLU A 1 147 ? -36.393 -8.666 48.985 1.00 92.06 147 GLU A C 1
ATOM 1232 O O . GLU A 1 147 ? -36.510 -8.799 50.208 1.00 92.06 147 GLU A O 1
ATOM 1237 N N . LYS A 1 148 ? -37.398 -8.164 48.252 1.00 91.19 148 LYS A N 1
ATOM 1238 C CA . LYS A 1 148 ? -38.715 -7.812 48.816 1.00 91.19 148 LYS A CA 1
ATOM 1239 C C . LYS A 1 148 ? -39.532 -9.041 49.226 1.00 91.19 148 LYS A C 1
ATOM 1241 O O . LYS A 1 148 ? -40.090 -9.037 50.321 1.00 91.19 148 LYS A O 1
ATOM 1246 N N . LEU A 1 149 ? -39.593 -10.088 48.402 1.00 90.12 149 LEU A N 1
ATOM 1247 C CA . LEU A 1 149 ? -40.352 -11.316 48.692 1.00 90.12 149 LEU A CA 1
ATOM 1248 C C . LEU A 1 149 ? -39.771 -12.083 49.887 1.00 90.12 149 LEU A C 1
ATOM 1250 O O . LEU A 1 149 ? -40.518 -12.532 50.758 1.00 90.12 149 LEU A O 1
ATOM 1254 N N . THR A 1 150 ? -38.446 -12.181 49.988 1.00 90.38 150 THR A N 1
ATOM 1255 C CA . THR A 1 150 ? -37.762 -12.767 51.154 1.00 90.38 150 THR A CA 1
ATOM 1256 C C . THR A 1 150 ? -38.000 -11.935 52.417 1.00 90.38 150 THR A C 1
ATOM 1258 O O . THR A 1 150 ? -38.348 -12.498 53.456 1.00 90.38 150 THR A O 1
ATOM 1261 N N . SER A 1 151 ? -37.950 -10.601 52.327 1.00 88.88 151 SER A N 1
ATOM 1262 C CA . SER A 1 151 ? -38.298 -9.699 53.439 1.00 88.88 151 SER A CA 1
ATOM 1263 C C . SER A 1 151 ? -39.760 -9.842 53.892 1.00 88.88 151 SER A C 1
ATOM 1265 O O . SER A 1 151 ? -40.033 -9.912 55.092 1.00 88.88 151 SER A O 1
ATOM 1267 N N . GLN A 1 152 ? -40.708 -9.945 52.954 1.00 89.50 152 GLN A N 1
ATOM 1268 C CA . GLN A 1 152 ? -42.126 -10.200 53.245 1.00 89.50 152 GLN A CA 1
ATOM 1269 C C . GLN A 1 152 ? -42.335 -11.579 53.886 1.00 89.50 152 GLN A C 1
ATOM 1271 O O . GLN A 1 152 ? -43.058 -11.691 54.874 1.00 89.50 152 GLN A O 1
ATOM 1276 N N . THR A 1 153 ? -41.648 -12.613 53.397 1.00 89.75 153 THR A N 1
ATOM 1277 C CA . THR A 1 153 ? -41.701 -13.975 53.958 1.00 89.75 153 THR A CA 1
ATOM 1278 C C . THR A 1 153 ? -41.137 -14.019 55.384 1.00 89.75 153 THR A C 1
ATOM 1280 O O . THR A 1 153 ? -41.722 -14.640 56.277 1.00 89.75 153 THR A O 1
ATOM 1283 N N . ALA A 1 154 ? -40.044 -13.294 55.645 1.00 87.56 154 ALA A N 1
ATOM 1284 C CA . ALA A 1 154 ? -39.482 -13.134 56.984 1.00 87.56 154 ALA A CA 1
ATOM 1285 C C . ALA A 1 154 ? -40.427 -12.359 57.924 1.00 87.56 154 ALA A C 1
ATOM 1287 O O . ALA A 1 154 ? -40.559 -12.719 59.095 1.00 87.56 154 ALA A O 1
ATOM 1288 N N . MET A 1 155 ? -41.129 -11.333 57.427 1.00 89.00 155 MET A N 1
ATOM 1289 C CA . MET A 1 155 ? -42.163 -10.621 58.190 1.00 89.00 155 MET A CA 1
ATOM 1290 C C . MET A 1 155 ? -43.365 -11.525 58.505 1.00 89.00 155 MET A C 1
ATOM 1292 O O . MET A 1 155 ? -43.790 -11.575 59.658 1.00 89.00 155 MET A O 1
ATOM 1296 N N . ALA A 1 156 ? -43.868 -12.290 57.533 1.00 86.00 156 ALA A N 1
ATOM 1297 C CA . ALA A 1 156 ? -44.954 -13.251 57.737 1.00 86.00 156 ALA A CA 1
ATOM 1298 C C . ALA A 1 156 ? -44.579 -14.320 58.779 1.00 86.00 156 ALA A C 1
ATOM 1300 O O . ALA A 1 156 ? -45.353 -14.593 59.695 1.00 86.00 156 ALA A O 1
ATOM 1301 N N . SER A 1 157 ? -43.352 -14.846 58.716 1.00 87.19 157 SER A N 1
ATOM 1302 C CA . SER A 1 157 ? -42.827 -15.804 59.701 1.00 87.19 157 SER A CA 1
ATOM 1303 C C . SER A 1 157 ? -42.719 -15.200 61.110 1.00 87.19 157 SER A C 1
ATOM 1305 O O . SER A 1 157 ? -43.043 -15.862 62.098 1.00 87.19 157 SER A O 1
ATOM 1307 N N . ARG A 1 158 ? -42.333 -13.919 61.229 1.00 86.81 158 ARG A N 1
ATOM 1308 C CA . ARG A 1 158 ? -42.353 -13.188 62.512 1.00 86.81 158 ARG A CA 1
ATOM 1309 C C . ARG A 1 158 ? -43.777 -13.025 63.049 1.00 86.81 158 ARG A C 1
ATOM 1311 O O . ARG A 1 158 ? -43.992 -13.269 64.234 1.00 86.81 158 ARG A O 1
ATOM 1318 N N . LEU A 1 159 ? -44.745 -12.669 62.202 1.00 86.00 159 LEU A N 1
ATOM 1319 C CA . LEU A 1 159 ? -46.158 -12.538 62.586 1.00 86.00 159 LEU A CA 1
ATOM 1320 C C . LEU A 1 159 ? -46.761 -13.882 63.026 1.00 86.00 159 LEU A C 1
ATOM 1322 O O . LEU A 1 159 ? -47.426 -13.940 64.058 1.00 86.00 159 LEU A O 1
ATOM 1326 N N . ALA A 1 160 ? -46.457 -14.980 62.329 1.00 84.31 160 ALA A N 1
ATOM 1327 C CA . ALA A 1 160 ? -46.844 -16.329 62.747 1.00 84.31 160 ALA A CA 1
ATOM 1328 C C . ALA A 1 160 ? -46.243 -16.704 64.119 1.00 84.31 160 ALA A C 1
ATOM 1330 O O . ALA A 1 160 ? -46.942 -17.235 64.988 1.00 84.31 160 ALA A O 1
ATOM 1331 N N . GLY A 1 161 ? -44.973 -16.358 64.363 1.00 86.06 161 GLY A N 1
ATOM 1332 C CA . GLY A 1 161 ? -44.324 -16.522 65.668 1.00 86.06 161 GLY A CA 1
ATOM 1333 C C . GLY A 1 161 ? -44.969 -15.689 66.785 1.00 86.06 161 GLY A C 1
ATOM 1334 O O . GLY A 1 161 ? -45.126 -16.182 67.904 1.00 86.06 161 GLY A O 1
ATOM 1335 N N . ILE A 1 162 ? -45.394 -14.456 66.488 1.00 84.75 162 ILE A N 1
ATOM 1336 C CA . ILE A 1 162 ? -46.136 -13.590 67.420 1.00 84.75 162 ILE A CA 1
ATOM 1337 C C . ILE A 1 162 ? -47.510 -14.191 67.732 1.00 84.75 162 ILE A C 1
ATOM 1339 O O . ILE A 1 162 ? -47.830 -14.361 68.905 1.00 84.75 162 ILE A O 1
ATOM 1343 N N . ASN A 1 163 ? -48.280 -14.607 66.725 1.00 84.12 163 ASN A N 1
ATOM 1344 C CA . ASN A 1 163 ? -49.577 -15.260 66.933 1.00 84.12 163 ASN A CA 1
ATOM 1345 C C . ASN A 1 163 ? -49.437 -16.540 67.775 1.00 84.12 163 ASN A C 1
ATOM 1347 O O . ASN A 1 163 ? -50.216 -16.758 68.699 1.00 84.12 163 ASN A O 1
ATOM 1351 N N . THR A 1 164 ? -48.389 -17.334 67.539 1.00 86.50 164 THR A N 1
ATOM 1352 C CA . THR A 1 164 ? -48.093 -18.539 68.335 1.00 86.50 164 THR A CA 1
ATOM 1353 C C . THR A 1 164 ? -47.767 -18.205 69.798 1.00 86.50 164 THR A C 1
ATOM 1355 O O . THR A 1 164 ? -48.176 -18.931 70.705 1.00 86.50 164 THR A O 1
ATOM 1358 N N . ARG A 1 165 ? -47.058 -17.097 70.064 1.00 84.19 165 ARG A N 1
ATOM 1359 C CA . ARG A 1 165 ? -46.823 -16.603 71.435 1.00 84.19 165 ARG A CA 1
ATOM 1360 C C . ARG A 1 165 ? -48.105 -16.088 72.085 1.00 84.19 165 ARG A C 1
ATOM 1362 O O . ARG A 1 165 ? -48.373 -16.448 73.226 1.00 84.19 165 ARG A O 1
ATOM 1369 N N . ASN A 1 166 ? -48.898 -15.300 71.365 1.00 85.88 166 ASN A N 1
ATOM 1370 C CA . ASN A 1 166 ? -50.156 -14.744 71.863 1.00 85.88 166 ASN A CA 1
ATOM 1371 C C . ASN A 1 166 ? -51.153 -15.856 72.214 1.00 85.88 166 ASN A C 1
ATOM 1373 O O . ASN A 1 166 ? -51.783 -15.789 73.264 1.00 85.88 166 ASN A O 1
ATOM 1377 N N . GLN A 1 167 ? -51.227 -16.919 71.406 1.00 86.19 167 GLN A N 1
ATOM 1378 C CA . GLN A 1 167 ? -52.031 -18.103 71.709 1.00 86.19 167 GLN A CA 1
ATOM 1379 C C . GLN A 1 167 ? -51.559 -18.798 72.997 1.00 86.19 167 GLN A C 1
ATOM 1381 O O . GLN A 1 167 ? -52.371 -19.063 73.878 1.00 86.19 167 GLN A O 1
ATOM 1386 N N . LYS A 1 168 ? -50.245 -19.014 73.170 1.00 86.88 168 LYS A N 1
ATOM 1387 C CA . LYS A 1 168 ? -49.697 -19.583 74.417 1.00 86.88 168 LYS A CA 1
ATOM 1388 C C . LYS A 1 168 ? -49.985 -18.713 75.644 1.00 86.88 168 LYS A C 1
ATOM 1390 O O . LYS A 1 168 ? -50.315 -19.255 76.691 1.00 86.88 168 LYS A O 1
ATOM 1395 N N . LEU A 1 169 ? -49.895 -17.387 75.521 1.00 85.81 169 LEU A N 1
ATOM 1396 C CA . LEU A 1 169 ? -50.243 -16.450 76.599 1.00 85.81 169 LEU A CA 1
ATOM 1397 C C . LEU A 1 169 ? -51.746 -16.464 76.916 1.00 85.81 169 LEU A C 1
ATOM 1399 O O . LEU A 1 169 ? -52.120 -16.390 78.083 1.00 85.81 169 LEU A O 1
ATOM 1403 N N . LEU A 1 170 ? -52.603 -16.603 75.901 1.00 88.12 170 LEU A N 1
ATOM 1404 C CA . LEU A 1 170 ? -54.049 -16.747 76.072 1.00 88.12 170 LEU A CA 1
ATOM 1405 C C . LEU A 1 170 ? -54.395 -18.048 76.813 1.00 88.12 170 LEU A C 1
ATOM 1407 O O . LEU A 1 170 ? -55.213 -18.034 77.731 1.00 88.12 170 LEU A O 1
ATOM 1411 N N . ASP A 1 171 ? -53.776 -19.165 76.433 1.00 88.81 171 ASP A N 1
ATOM 1412 C CA . ASP A 1 171 ? -54.052 -20.476 77.026 1.00 88.81 171 ASP A CA 1
ATOM 1413 C C . ASP A 1 171 ? -53.458 -20.621 78.438 1.00 88.81 171 ASP A C 1
ATOM 1415 O O . ASP A 1 171 ? -54.111 -21.177 79.321 1.00 88.81 171 ASP A O 1
ATOM 1419 N N . GLU A 1 172 ? -52.297 -20.017 78.703 1.00 87.19 172 GLU A N 1
ATOM 1420 C CA . GLU A 1 172 ? -51.760 -19.867 80.062 1.00 87.19 172 GLU A CA 1
ATOM 1421 C C . GLU A 1 172 ? -52.640 -18.938 80.918 1.00 87.19 172 GLU A C 1
ATOM 1423 O O . GLU A 1 172 ? -52.939 -19.250 82.070 1.00 87.19 172 GLU A O 1
ATOM 1428 N N . GLY A 1 173 ? -53.155 -17.844 80.347 1.00 85.69 173 GLY A N 1
ATOM 1429 C CA . GLY A 1 173 ? -54.129 -16.971 81.007 1.00 85.69 173 GLY A CA 1
ATOM 1430 C C . GLY A 1 173 ? -55.414 -17.710 81.397 1.00 85.69 173 GLY A C 1
ATOM 1431 O O . GLY A 1 173 ? -55.899 -17.550 82.518 1.00 85.69 173 GLY A O 1
ATOM 1432 N N . LYS A 1 174 ? -55.930 -18.591 80.524 1.00 88.69 174 LYS A N 1
ATOM 1433 C CA . LYS A 1 174 ? -57.046 -19.503 80.844 1.00 88.69 174 LYS A CA 1
ATOM 1434 C C . LYS A 1 174 ? -56.680 -20.482 81.964 1.00 88.69 174 LYS A C 1
ATOM 1436 O O . LYS A 1 174 ? -57.517 -20.720 82.835 1.00 88.69 174 LYS A O 1
ATOM 1441 N N . ARG A 1 175 ? -55.460 -21.038 81.966 1.00 89.81 175 ARG A N 1
ATOM 1442 C CA . ARG A 1 175 ? -54.977 -21.944 83.025 1.00 89.81 175 ARG A CA 1
ATOM 1443 C C . ARG A 1 175 ? -54.958 -21.240 84.382 1.00 89.81 175 ARG A C 1
ATOM 1445 O O . ARG A 1 175 ? -55.584 -21.729 85.319 1.00 89.81 175 ARG A O 1
ATOM 1452 N N . VAL A 1 176 ? -54.338 -20.062 84.464 1.00 85.31 176 VAL A N 1
ATOM 1453 C CA . VAL A 1 176 ? -54.267 -19.255 85.694 1.00 85.31 176 VAL A CA 1
ATOM 1454 C C . VAL A 1 176 ? -55.657 -18.807 86.158 1.00 85.31 176 VAL A C 1
ATOM 1456 O O . VAL A 1 176 ? -55.943 -18.868 87.353 1.00 85.31 176 VAL A O 1
ATOM 1459 N N . LEU A 1 177 ? -56.561 -18.426 85.246 1.00 84.38 177 LEU A N 1
ATOM 1460 C CA . LEU A 1 177 ? -57.960 -18.134 85.588 1.00 84.38 177 LEU A CA 1
ATOM 1461 C C . LEU A 1 177 ? -58.676 -19.354 86.177 1.00 84.38 177 LEU A C 1
ATOM 1463 O O . LEU A 1 177 ? -59.334 -19.226 87.209 1.00 84.38 177 LEU A O 1
ATOM 1467 N N . LYS A 1 178 ? -58.520 -20.538 85.572 1.00 88.50 178 LYS A N 1
ATOM 1468 C CA . LYS A 1 178 ? -59.107 -21.786 86.083 1.00 88.50 178 LYS A CA 1
ATOM 1469 C C . LYS A 1 178 ? -58.552 -22.143 87.464 1.00 88.50 178 LYS A C 1
ATOM 1471 O O . LYS A 1 178 ? -59.328 -22.437 88.366 1.00 88.50 178 LYS A O 1
ATOM 1476 N N . GLU A 1 179 ? -57.238 -22.065 87.654 1.00 85.81 179 GLU A N 1
ATOM 1477 C CA . GL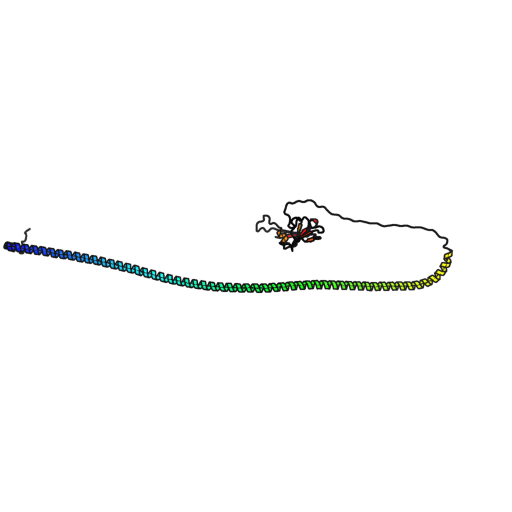U A 1 179 ? -56.587 -22.321 88.946 1.00 85.81 179 GLU A CA 1
ATOM 1478 C C . GLU A 1 179 ? -57.016 -21.307 90.014 1.00 85.81 179 GLU A C 1
ATOM 1480 O O . GLU A 1 179 ? -57.271 -21.688 91.154 1.00 85.81 179 GLU A O 1
ATOM 1485 N N . THR A 1 180 ? -57.190 -20.034 89.648 1.00 80.06 180 THR A N 1
ATOM 1486 C CA . THR A 1 180 ? -57.696 -18.991 90.554 1.00 80.06 180 THR A CA 1
ATOM 1487 C C . THR A 1 180 ? -59.162 -19.230 90.924 1.00 80.06 180 THR A C 1
ATOM 1489 O O . THR A 1 180 ? -59.522 -19.098 92.093 1.00 80.06 180 THR A O 1
ATOM 1492 N N . LEU A 1 181 ? -60.010 -19.633 89.972 1.00 84.62 181 LEU A N 1
ATOM 1493 C CA . LEU A 1 181 ? -61.404 -20.010 90.231 1.00 84.62 181 LEU A CA 1
ATOM 1494 C C . LEU A 1 181 ? -61.495 -21.242 91.139 1.00 84.62 181 LEU A C 1
ATOM 1496 O O . LEU A 1 181 ? -62.273 -21.229 92.091 1.00 84.62 181 LEU A O 1
ATOM 1500 N N . GLU A 1 182 ? -60.667 -22.265 90.921 1.00 84.94 182 GLU A N 1
ATOM 1501 C CA . GLU A 1 182 ? -60.620 -23.448 91.788 1.00 84.94 182 GLU A CA 1
ATOM 1502 C C . GLU A 1 182 ? -60.084 -23.093 93.188 1.00 84.94 182 GLU A C 1
ATOM 1504 O O . GLU A 1 182 ? -60.606 -23.568 94.195 1.00 84.94 182 GLU A O 1
ATOM 1509 N N . GLN A 1 183 ? -59.096 -22.196 93.298 1.00 78.56 183 GLN A N 1
ATOM 1510 C CA . GLN A 1 183 ? -58.651 -21.652 94.587 1.00 78.56 183 GLN A CA 1
ATOM 1511 C C . GLN A 1 183 ? -59.751 -20.853 95.295 1.00 78.56 183 GLN A C 1
ATOM 1513 O O . GLN A 1 183 ? -59.895 -20.986 96.509 1.00 78.56 183 GLN A O 1
ATOM 1518 N N . MET A 1 184 ? -60.531 -20.038 94.578 1.00 74.25 184 MET A N 1
ATOM 1519 C CA . MET A 1 184 ? -61.668 -19.319 95.163 1.00 74.25 184 MET A CA 1
ATOM 1520 C C . MET A 1 184 ? -62.763 -20.286 95.607 1.00 74.25 184 MET A C 1
ATOM 1522 O O . MET A 1 184 ? -63.215 -20.183 96.739 1.00 74.25 184 MET A O 1
ATOM 1526 N N . ARG A 1 185 ? -63.105 -21.293 94.798 1.00 75.69 185 ARG A N 1
ATOM 1527 C CA . ARG A 1 185 ? -64.065 -22.348 95.155 1.00 75.69 185 ARG A CA 1
ATOM 1528 C C . ARG A 1 185 ? -63.635 -23.113 96.408 1.00 75.69 185 ARG A C 1
ATOM 1530 O O . ARG A 1 185 ? -64.430 -23.287 97.327 1.00 75.69 185 ARG A O 1
ATOM 1537 N N . ASN A 1 186 ? -62.360 -23.493 96.492 1.00 72.75 186 ASN A N 1
ATOM 1538 C CA . ASN A 1 186 ? -61.780 -24.121 97.681 1.00 72.75 186 ASN A CA 1
ATOM 1539 C C . ASN A 1 186 ? -61.738 -23.170 98.892 1.00 72.75 186 ASN A C 1
ATOM 1541 O O . ASN A 1 186 ? -61.906 -23.620 100.026 1.00 72.75 186 ASN A O 1
ATOM 1545 N N . LYS A 1 187 ? -61.566 -21.857 98.683 1.00 66.69 187 LYS A N 1
ATOM 1546 C CA . LYS A 1 187 ? -61.725 -20.841 99.738 1.00 66.69 187 LYS A CA 1
ATOM 1547 C C . LYS A 1 187 ? -63.182 -20.696 100.181 1.00 66.69 187 LYS A C 1
ATOM 1549 O O . LYS A 1 187 ? -63.387 -20.550 101.375 1.00 66.69 187 LYS A O 1
ATOM 1554 N N . THR A 1 188 ? -64.175 -20.805 99.297 1.00 64.88 188 THR A N 1
ATOM 1555 C CA . THR A 1 188 ? -65.604 -20.813 99.664 1.00 64.88 188 THR A CA 1
ATOM 1556 C C . THR A 1 188 ? -65.962 -22.062 100.470 1.00 64.88 188 THR A C 1
ATOM 1558 O O . THR A 1 188 ? -66.556 -21.945 101.533 1.00 64.88 188 THR A O 1
ATOM 1561 N N . VAL A 1 189 ? -65.511 -23.251 100.054 1.00 63.06 189 VAL A N 1
ATOM 1562 C CA . VAL A 1 189 ? -65.686 -24.490 100.844 1.00 63.06 189 VAL A CA 1
ATOM 1563 C C . VAL A 1 189 ? -65.036 -24.360 102.230 1.00 63.06 189 VAL A C 1
ATOM 1565 O O . VAL A 1 189 ? -65.638 -24.732 103.237 1.00 63.06 189 VAL A O 1
ATOM 1568 N N . ARG A 1 190 ? -63.839 -23.760 102.313 1.00 55.72 190 ARG A N 1
ATOM 1569 C CA . ARG A 1 190 ? -63.196 -23.434 103.598 1.00 55.72 190 ARG A CA 1
ATOM 1570 C C . ARG A 1 190 ? -63.907 -22.327 104.378 1.00 55.72 190 ARG A C 1
ATOM 1572 O O . ARG A 1 190 ? -63.830 -22.359 105.596 1.00 55.72 190 ARG A O 1
ATOM 1579 N N . ALA A 1 191 ? -64.572 -21.375 103.723 1.00 54.25 191 ALA A N 1
ATOM 1580 C CA . ALA A 1 191 ? -65.320 -20.302 104.374 1.00 54.25 191 ALA A CA 1
ATOM 1581 C C . ALA A 1 191 ? -66.552 -20.861 105.091 1.00 54.25 191 ALA A C 1
ATOM 1583 O O . ALA A 1 191 ? -66.709 -20.599 106.277 1.00 54.25 191 ALA A O 1
ATOM 1584 N N . ASN A 1 192 ? -67.327 -21.727 104.432 1.00 55.69 192 ASN A N 1
ATOM 1585 C CA . ASN A 1 192 ? -68.451 -22.429 105.056 1.00 55.69 192 ASN A CA 1
ATOM 1586 C C . ASN A 1 192 ? -67.971 -23.257 106.271 1.00 55.69 192 ASN A C 1
ATOM 1588 O O . ASN A 1 192 ? -68.512 -23.137 107.364 1.00 55.69 192 ASN A O 1
ATOM 1592 N N . SER A 1 193 ? -66.865 -24.001 106.123 1.00 53.09 193 SER A N 1
ATOM 1593 C CA . SER A 1 193 ? -66.233 -24.738 107.235 1.00 53.09 193 SER A CA 1
ATOM 1594 C C . SER A 1 193 ? -65.641 -23.835 108.337 1.00 53.09 193 SER A C 1
ATOM 1596 O O . SER A 1 193 ? -65.440 -24.295 109.463 1.00 53.09 193 SER A O 1
ATOM 1598 N N . LEU A 1 194 ? -65.333 -22.571 108.036 1.00 51.31 194 LEU A N 1
ATOM 1599 C CA . LEU A 1 194 ? -64.898 -21.558 109.003 1.00 51.31 194 LEU A CA 1
ATOM 1600 C C . LEU A 1 194 ? -66.078 -20.868 109.686 1.00 51.31 194 LEU A C 1
ATOM 1602 O O . LEU A 1 194 ? -65.896 -20.340 110.780 1.00 51.31 194 LEU A O 1
ATOM 1606 N N . GLU A 1 195 ? -67.262 -20.870 109.085 1.00 54.88 195 GLU A N 1
ATOM 1607 C CA . GLU A 1 195 ? -68.488 -20.363 109.696 1.00 54.88 195 GLU A CA 1
ATOM 1608 C C . GLU A 1 195 ? -68.920 -21.307 110.832 1.00 54.88 195 GLU A C 1
ATOM 1610 O O . GLU A 1 195 ? -69.030 -20.854 111.974 1.00 54.88 195 GLU A O 1
ATOM 1615 N N . ASP A 1 196 ? -68.937 -22.624 110.574 1.00 54.25 196 ASP A N 1
ATOM 1616 C CA . ASP A 1 196 ? -69.112 -23.683 111.589 1.00 54.25 196 ASP A CA 1
ATOM 1617 C C . ASP A 1 196 ? -68.107 -23.563 112.757 1.00 54.25 196 ASP A C 1
ATOM 1619 O O . ASP A 1 196 ? -68.474 -23.656 113.937 1.00 54.25 196 ASP A O 1
ATOM 1623 N N . MET A 1 197 ? -66.823 -23.317 112.457 1.00 50.50 197 MET A N 1
ATOM 1624 C CA . MET A 1 197 ? -65.805 -23.096 113.495 1.00 50.50 197 MET A CA 1
ATOM 1625 C C . MET A 1 197 ? -65.992 -21.769 114.237 1.00 50.50 197 MET A C 1
ATOM 1627 O O . MET A 1 197 ? -65.786 -21.724 115.447 1.00 50.50 197 MET A O 1
ATOM 1631 N N . ASN A 1 198 ? -66.421 -20.691 113.576 1.00 51.09 198 ASN A N 1
ATOM 1632 C CA . ASN A 1 198 ? -66.667 -19.415 114.253 1.00 51.09 198 ASN A CA 1
ATOM 1633 C C . ASN A 1 198 ? -67.860 -19.484 115.215 1.00 51.09 198 ASN A C 1
ATOM 1635 O O . ASN A 1 198 ? -67.830 -18.805 116.243 1.00 51.09 198 ASN A O 1
ATOM 1639 N N . THR A 1 199 ? -68.865 -20.329 114.961 1.00 57.19 199 THR A N 1
ATOM 1640 C CA . THR A 1 199 ? -69.915 -20.613 115.956 1.00 57.19 199 THR A CA 1
ATOM 1641 C C . THR A 1 199 ? -69.382 -21.283 117.226 1.00 57.19 199 THR A C 1
ATOM 1643 O O . THR A 1 199 ? -69.871 -20.959 118.306 1.00 57.19 199 THR A O 1
ATOM 1646 N N . ARG A 1 200 ? -68.347 -22.133 117.138 1.00 52.66 200 ARG A N 1
ATOM 1647 C CA . ARG A 1 200 ? -67.671 -22.707 118.321 1.00 52.66 200 ARG A CA 1
ATOM 1648 C C . ARG A 1 200 ? -66.724 -21.709 118.988 1.00 52.66 200 ARG A C 1
ATOM 1650 O O . ARG A 1 200 ? -66.862 -21.430 120.175 1.00 52.66 200 ARG A O 1
ATOM 1657 N N . ASN A 1 201 ? -65.829 -21.084 118.228 1.00 52.44 201 ASN A N 1
ATOM 1658 C CA . ASN A 1 201 ? -64.803 -20.197 118.786 1.00 52.44 201 ASN A CA 1
ATOM 1659 C C . ASN A 1 201 ? -65.402 -18.939 119.448 1.00 52.44 201 ASN A C 1
ATOM 1661 O O . ASN A 1 201 ? -64.807 -18.391 120.374 1.00 52.44 201 ASN A O 1
ATOM 1665 N N . ARG A 1 202 ? -66.603 -18.492 119.046 1.00 53.78 202 ARG A N 1
ATOM 1666 C CA . ARG A 1 202 ? -67.337 -17.420 119.750 1.00 53.78 202 ARG A CA 1
ATOM 1667 C C . ARG A 1 202 ? -67.783 -17.803 121.168 1.00 53.78 202 ARG A C 1
ATOM 1669 O O . ARG A 1 202 ? -67.992 -16.898 121.970 1.00 53.78 202 ARG A O 1
ATOM 1676 N N . GLN A 1 203 ? -67.893 -19.093 121.492 1.00 54.59 203 GLN A N 1
ATOM 1677 C CA . GLN A 1 203 ? -68.170 -19.564 122.854 1.00 54.59 203 GLN A CA 1
ATOM 1678 C C . GLN A 1 203 ? -66.886 -19.594 123.705 1.00 54.59 203 GLN A C 1
ATOM 1680 O O . GLN A 1 203 ? -66.906 -19.137 124.844 1.00 54.59 203 GLN A O 1
ATOM 1685 N N . GLU A 1 204 ? -65.748 -20.015 123.143 1.00 51.69 204 GLU A N 1
ATOM 1686 C CA . GLU A 1 204 ? -64.459 -20.093 123.862 1.00 51.69 204 GLU A CA 1
ATOM 1687 C C . GLU A 1 204 ? -63.780 -18.722 124.066 1.00 51.69 204 GLU A C 1
ATOM 1689 O O . GLU A 1 204 ? -63.162 -18.462 125.102 1.00 51.69 204 GLU A O 1
ATOM 1694 N N . ILE A 1 205 ? -63.937 -17.789 123.119 1.00 50.88 205 ILE A N 1
ATOM 1695 C CA . ILE A 1 205 ? -63.400 -16.417 123.229 1.00 50.88 205 ILE A CA 1
ATOM 1696 C C . ILE A 1 205 ? -64.113 -15.608 124.331 1.00 50.88 205 ILE A C 1
ATOM 1698 O O . ILE A 1 205 ? -63.543 -14.647 124.853 1.00 50.88 205 ILE A O 1
ATOM 1702 N N . ALA A 1 206 ? -65.325 -16.003 124.737 1.00 53.53 206 ALA A N 1
ATOM 1703 C CA . ALA A 1 206 ? -65.981 -15.441 125.918 1.00 53.53 206 ALA A CA 1
ATOM 1704 C C . ALA A 1 206 ? -65.283 -15.872 127.223 1.00 53.53 206 ALA A C 1
ATOM 1706 O O . ALA A 1 206 ? -65.187 -15.076 128.155 1.00 53.53 206 ALA A O 1
ATOM 1707 N N . THR A 1 207 ? -64.750 -17.096 127.278 1.00 53.34 207 THR A N 1
ATOM 1708 C CA . THR A 1 207 ? -64.077 -17.664 128.458 1.00 53.34 207 THR A CA 1
ATOM 1709 C C . THR A 1 207 ? -62.636 -17.163 128.590 1.00 53.34 207 THR A C 1
ATOM 1711 O O . THR A 1 207 ? -62.213 -16.750 129.669 1.00 53.34 207 THR A O 1
ATOM 1714 N N . LEU A 1 208 ? -61.881 -17.128 127.486 1.00 49.97 208 LEU A N 1
ATOM 1715 C CA . LEU A 1 208 ? -60.457 -16.760 127.501 1.00 49.97 208 LEU A CA 1
ATOM 1716 C C . LEU A 1 208 ? -60.198 -15.263 127.753 1.00 49.97 208 LEU A C 1
ATOM 1718 O O . LEU A 1 208 ? -59.112 -14.895 128.203 1.00 49.97 208 LEU A O 1
ATOM 1722 N N . LYS A 1 209 ? -61.196 -14.390 127.556 1.00 48.59 209 LYS A N 1
ATOM 1723 C CA . LYS A 1 209 ? -61.094 -12.951 127.872 1.00 48.59 209 LYS A CA 1
ATOM 1724 C C . LYS A 1 209 ? -60.944 -12.625 129.366 1.00 48.59 209 LYS A C 1
ATOM 1726 O O . LYS A 1 209 ? -60.678 -11.472 129.688 1.00 48.59 209 LYS A O 1
ATOM 1731 N N . VAL A 1 210 ? -61.068 -13.609 130.258 1.00 52.84 210 VAL A N 1
ATOM 1732 C CA . VAL A 1 210 ? -60.872 -13.442 131.711 1.00 52.84 210 VAL A CA 1
ATOM 1733 C C . VAL A 1 210 ? -59.407 -13.658 132.142 1.00 52.84 210 VAL A C 1
ATOM 1735 O O . VAL A 1 210 ? -59.034 -13.243 133.233 1.00 52.84 210 VAL A O 1
ATOM 1738 N N . MET A 1 211 ? -58.554 -14.268 131.304 1.00 44.09 211 MET A N 1
ATOM 1739 C CA . MET A 1 211 ? -57.203 -14.715 131.708 1.00 44.09 211 MET A CA 1
ATOM 1740 C C . MET A 1 211 ? -56.016 -13.963 131.080 1.00 44.09 211 MET A C 1
ATOM 1742 O O . MET A 1 211 ? -54.885 -14.151 131.520 1.00 44.09 211 MET A O 1
ATOM 1746 N N . VAL A 1 212 ? -56.226 -13.108 130.072 1.00 44.84 212 VAL A N 1
ATOM 1747 C CA . VAL A 1 212 ? -55.121 -12.479 129.304 1.00 44.84 212 VAL A CA 1
ATOM 1748 C C . VAL A 1 212 ? -54.734 -11.079 129.829 1.00 44.84 212 VAL A C 1
ATOM 1750 O O . VAL A 1 212 ? -53.867 -10.410 129.281 1.00 44.84 212 VAL A O 1
ATOM 1753 N N . THR A 1 213 ? -55.287 -10.652 130.964 1.00 45.12 213 THR A N 1
ATOM 1754 C CA . THR A 1 213 ? -54.942 -9.400 131.673 1.00 45.12 213 THR A CA 1
ATOM 1755 C C . THR A 1 213 ? -53.632 -9.463 132.482 1.00 45.12 213 THR A C 1
ATOM 1757 O O . THR A 1 213 ? -53.382 -8.579 133.294 1.00 45.12 213 THR A O 1
ATOM 1760 N N . SER A 1 214 ? -52.808 -10.506 132.306 1.00 39.88 214 SER A N 1
ATOM 1761 C CA . SER A 1 214 ? -51.683 -10.828 133.206 1.00 39.88 214 SER A CA 1
ATOM 1762 C C . SER A 1 214 ? -50.306 -10.990 132.533 1.00 39.88 214 SER A C 1
ATOM 1764 O O . SER A 1 214 ? -49.351 -11.341 133.224 1.00 39.88 214 SER A O 1
ATOM 1766 N N . LEU A 1 215 ? -50.173 -10.767 131.218 1.00 35.41 215 LEU A N 1
ATOM 1767 C CA . LEU A 1 215 ? -48.893 -10.887 130.497 1.00 35.41 215 LEU A CA 1
ATOM 1768 C C . LEU A 1 215 ? -48.690 -9.757 129.475 1.00 35.41 215 LEU A C 1
ATOM 1770 O O . LEU A 1 215 ? -48.750 -9.953 128.262 1.00 35.41 215 LEU A O 1
ATOM 1774 N N . GLU A 1 216 ? -48.407 -8.564 129.991 1.00 35.09 216 GLU A N 1
ATOM 1775 C CA . GLU A 1 216 ? -47.686 -7.537 129.236 1.00 35.09 216 GLU A CA 1
ATOM 1776 C C . GLU A 1 216 ? -46.176 -7.866 129.155 1.00 35.09 216 GLU A C 1
ATOM 1778 O O . GLU A 1 216 ? -45.655 -8.635 129.962 1.00 35.09 216 GLU A O 1
ATOM 1783 N N . ASN A 1 217 ? -45.467 -7.176 128.250 1.00 30.34 217 ASN A N 1
ATOM 1784 C CA . ASN A 1 217 ? -44.001 -7.014 128.189 1.00 30.34 217 ASN A CA 1
ATOM 1785 C C . ASN A 1 217 ? -43.131 -8.179 127.655 1.00 30.34 217 ASN A C 1
ATOM 1787 O O . ASN A 1 217 ? -42.612 -8.986 128.422 1.00 30.34 217 ASN A O 1
ATOM 1791 N N . ALA A 1 218 ? -42.794 -8.127 126.353 1.00 29.58 218 ALA A N 1
ATOM 1792 C CA . ALA A 1 218 ? -41.486 -8.561 125.827 1.00 29.58 218 ALA A CA 1
ATOM 1793 C C . ALA A 1 218 ? -41.161 -7.966 124.428 1.00 29.58 218 ALA A C 1
ATOM 1795 O O . ALA A 1 218 ? -41.879 -8.252 123.479 1.00 29.58 218 ALA A O 1
ATOM 1796 N N . VAL A 1 219 ? -40.053 -7.203 124.332 1.00 34.66 219 VAL A N 1
ATOM 1797 C CA . VAL A 1 219 ? -39.061 -7.081 123.214 1.00 34.66 219 VAL A CA 1
ATOM 1798 C C . VAL A 1 219 ? -39.581 -6.881 121.760 1.00 34.66 219 VAL A C 1
ATOM 1800 O O . VAL A 1 219 ? -40.309 -7.717 121.249 1.00 34.66 219 VAL A O 1
ATOM 1803 N N . GLU A 1 220 ? -39.242 -5.892 120.909 1.00 30.16 220 GLU A N 1
ATOM 1804 C CA . GLU A 1 220 ? -38.228 -4.806 120.766 1.00 30.16 220 GLU A CA 1
ATOM 1805 C C . GLU A 1 220 ? -37.307 -4.937 119.506 1.00 30.16 220 GLU A C 1
ATOM 1807 O O . GLU A 1 220 ? -36.216 -5.490 119.563 1.00 30.16 220 GLU A O 1
ATOM 1812 N N . ALA A 1 221 ? -37.718 -4.269 118.410 1.00 28.78 221 ALA A N 1
ATOM 1813 C CA . ALA A 1 221 ? -36.915 -3.491 117.427 1.00 28.78 221 ALA A CA 1
ATOM 1814 C C . ALA A 1 221 ? -35.820 -4.096 116.477 1.00 28.78 221 ALA A C 1
ATOM 1816 O O . ALA A 1 221 ? -35.278 -5.175 116.664 1.00 28.78 221 ALA A O 1
ATOM 1817 N N . LYS A 1 222 ? -35.434 -3.237 115.495 1.00 31.47 222 LYS A N 1
ATOM 1818 C CA . LYS A 1 222 ? -34.141 -3.086 114.746 1.00 31.47 222 LYS A CA 1
ATOM 1819 C C . LYS A 1 222 ? -33.900 -3.693 113.323 1.00 31.47 222 LYS A C 1
ATOM 1821 O O . LYS A 1 222 ? -33.328 -4.758 113.175 1.00 31.47 222 LYS A O 1
ATOM 1826 N N . ASN A 1 223 ? -34.066 -2.819 112.307 1.00 29.81 223 ASN A N 1
ATOM 1827 C CA . ASN A 1 223 ? -33.003 -2.145 111.494 1.00 29.81 223 ASN A CA 1
ATOM 1828 C C . ASN A 1 223 ? -32.125 -2.828 110.379 1.00 29.81 223 ASN A C 1
ATOM 1830 O O . ASN A 1 223 ? -31.558 -3.891 110.581 1.00 29.81 223 ASN A O 1
ATOM 1834 N N . ARG A 1 224 ? -31.814 -2.011 109.331 1.00 29.66 224 ARG A N 1
ATOM 1835 C CA . ARG A 1 224 ? -30.555 -1.872 108.502 1.00 29.66 224 ARG A CA 1
ATOM 1836 C C . ARG A 1 224 ? -30.230 -2.677 107.195 1.00 29.66 224 ARG A C 1
ATOM 1838 O O . ARG A 1 224 ? -29.637 -3.741 107.252 1.00 29.66 224 ARG A O 1
ATOM 1845 N N . GLN A 1 225 ? -30.333 -1.961 106.052 1.00 27.67 225 GLN A N 1
ATOM 1846 C CA . GLN A 1 225 ? -29.239 -1.468 105.140 1.00 27.67 225 GLN A CA 1
ATOM 1847 C C . GLN A 1 225 ? -28.390 -2.382 104.162 1.00 27.67 225 GLN A C 1
ATOM 1849 O O . GLN A 1 225 ? -28.521 -3.600 104.211 1.00 27.67 225 GLN A O 1
ATOM 1854 N N . PRO A 1 226 ? -27.608 -1.806 103.183 1.00 55.97 226 PRO A N 1
ATOM 1855 C CA . PRO A 1 226 ? -27.237 -2.431 101.877 1.00 55.97 226 PRO A CA 1
ATOM 1856 C C . PRO A 1 226 ? -25.708 -2.656 101.608 1.00 55.97 226 PRO A C 1
ATOM 1858 O O . PRO A 1 226 ? -24.911 -2.608 102.541 1.00 55.97 226 PRO A O 1
ATOM 1861 N N . ARG A 1 227 ? -25.280 -2.863 100.331 1.00 30.89 227 ARG A N 1
ATOM 1862 C CA . ARG A 1 227 ? -23.875 -2.873 99.792 1.00 30.89 227 ARG A CA 1
ATOM 1863 C C . ARG A 1 227 ? -23.802 -2.506 98.277 1.00 30.89 227 ARG A C 1
ATOM 1865 O O . ARG A 1 227 ? -24.853 -2.325 97.670 1.00 30.89 227 ARG A O 1
ATOM 1872 N N . SER A 1 228 ? -22.601 -2.335 97.678 1.00 28.77 228 SER A N 1
ATOM 1873 C CA . SER A 1 228 ? -22.390 -1.632 96.373 1.00 28.77 228 SER A CA 1
ATOM 1874 C C . SER A 1 228 ? -21.013 -1.843 95.667 1.00 28.77 228 SER A C 1
ATOM 1876 O O . SER A 1 228 ? -20.052 -2.154 96.365 1.00 28.77 228 SER A O 1
ATOM 1878 N N . PHE A 1 229 ? -20.905 -1.499 94.357 1.00 28.11 229 PHE A N 1
ATOM 1879 C CA . PHE A 1 229 ? -19.688 -1.420 93.470 1.00 28.11 229 PHE A CA 1
ATOM 1880 C C . PHE A 1 229 ? -18.982 -2.762 93.115 1.00 28.11 229 PHE A C 1
ATOM 1882 O O . PHE A 1 229 ? -19.378 -3.772 93.697 1.00 28.11 229 PHE A O 1
ATOM 1889 N N . PRO A 1 230 ? -17.956 -2.848 92.211 1.00 44.56 230 PRO A N 1
ATOM 1890 C CA . PRO A 1 230 ? -17.381 -1.930 91.179 1.00 44.56 230 PRO A CA 1
ATOM 1891 C C . PRO A 1 230 ? -17.683 -2.420 89.718 1.00 44.56 230 PRO A C 1
ATOM 1893 O O . PRO A 1 230 ? -18.485 -3.335 89.575 1.00 44.56 230 PRO A O 1
ATOM 1896 N N . ALA A 1 231 ? -17.239 -1.898 88.550 1.00 33.22 231 ALA A N 1
ATOM 1897 C CA . ALA A 1 231 ? -16.249 -0.904 88.045 1.00 33.22 231 ALA A CA 1
ATOM 1898 C C . ALA A 1 231 ? -14.829 -1.407 87.607 1.00 33.22 231 ALA A C 1
ATOM 1900 O O . ALA A 1 231 ? -14.144 -2.062 88.386 1.00 33.22 231 ALA A O 1
ATOM 1901 N N . GLY A 1 232 ? -14.357 -1.054 86.384 1.00 29.03 232 GLY A N 1
ATOM 1902 C CA . GLY A 1 232 ? -12.983 -1.325 85.878 1.00 29.03 232 GLY A CA 1
ATOM 1903 C C . GLY A 1 232 ? -12.723 -1.024 84.374 1.00 29.03 232 GLY A C 1
ATOM 1904 O O . GLY A 1 232 ? -13.526 -1.410 83.530 1.00 29.03 232 GLY A O 1
ATOM 1905 N N . THR A 1 233 ? -11.588 -0.375 84.042 1.00 38.88 233 THR A N 1
ATOM 1906 C CA . THR A 1 233 ? -11.166 0.037 82.671 1.00 38.88 233 THR A CA 1
ATOM 1907 C C . THR A 1 233 ? -9.629 0.088 82.556 1.00 38.88 233 THR A C 1
ATOM 1909 O O . THR A 1 233 ? -8.983 0.524 83.507 1.00 38.88 233 THR A O 1
ATOM 1912 N N . VAL A 1 234 ? -9.028 -0.276 81.408 1.00 31.34 234 VAL A N 1
ATOM 1913 C CA . VAL A 1 234 ? -7.576 -0.124 81.123 1.00 31.34 234 VAL A CA 1
ATOM 1914 C C . VAL A 1 234 ? -7.345 0.257 79.648 1.00 31.34 234 VAL A C 1
ATOM 1916 O O . VAL A 1 234 ? -8.106 -0.169 78.784 1.00 31.34 234 VAL A O 1
ATOM 1919 N N . GLY A 1 235 ? -6.294 1.033 79.352 1.00 31.78 235 GLY A N 1
ATOM 1920 C CA . GLY A 1 235 ? -5.845 1.374 77.992 1.00 31.78 235 GLY A CA 1
ATOM 1921 C C . GLY A 1 235 ? -4.360 1.772 77.948 1.00 31.78 235 GLY A C 1
ATOM 1922 O O . GLY A 1 235 ? -3.762 2.036 78.992 1.00 31.78 235 GLY A O 1
ATOM 1923 N N . PHE A 1 236 ? -3.763 1.813 76.751 1.00 27.77 236 PHE A N 1
ATOM 1924 C CA . PHE A 1 236 ? -2.322 2.046 76.530 1.00 27.77 236 PHE A CA 1
ATOM 1925 C C . PHE A 1 236 ? -2.015 3.398 75.845 1.00 27.77 236 PHE A C 1
ATOM 1927 O O . PHE A 1 236 ? -2.922 4.159 75.511 1.00 27.77 236 PHE A O 1
ATOM 1934 N N . ARG A 1 237 ? -0.723 3.751 75.711 1.00 33.88 237 ARG A N 1
ATOM 1935 C CA . ARG A 1 237 ? -0.237 5.070 75.245 1.00 33.88 237 ARG A CA 1
ATOM 1936 C C . ARG A 1 237 ? 0.634 4.965 73.983 1.00 33.88 237 ARG A C 1
ATOM 1938 O O . ARG A 1 237 ? 1.323 3.972 73.793 1.00 33.88 237 ARG A O 1
ATOM 1945 N N . LYS A 1 238 ? 0.650 6.038 73.179 1.00 32.28 238 LYS A N 1
ATOM 1946 C CA . LYS A 1 238 ? 1.495 6.218 71.978 1.00 32.28 238 LYS A CA 1
ATOM 1947 C C . LYS A 1 238 ? 2.948 6.597 72.308 1.00 32.28 238 LYS A C 1
ATOM 1949 O O . LYS A 1 238 ? 3.185 7.292 73.296 1.00 32.28 238 LYS A O 1
ATOM 1954 N N . GLU A 1 239 ? 3.873 6.291 71.392 1.00 30.14 239 GLU A N 1
ATOM 1955 C CA . GLU A 1 239 ? 5.171 6.983 71.260 1.00 30.14 239 GLU A CA 1
ATOM 1956 C C . GLU A 1 239 ? 5.318 7.682 69.870 1.00 30.14 239 GLU A C 1
ATOM 1958 O O . GLU A 1 239 ? 4.321 8.102 69.282 1.00 30.14 239 GLU A O 1
ATOM 1963 N N . LYS A 1 240 ? 6.546 7.972 69.416 1.00 35.44 240 LYS A N 1
ATOM 1964 C CA . LYS A 1 240 ? 6.953 9.205 68.712 1.00 35.44 240 LYS A CA 1
ATOM 1965 C C . LYS A 1 240 ? 6.763 9.219 67.192 1.00 35.44 240 LYS A C 1
ATOM 1967 O O . LYS A 1 240 ? 6.833 8.217 66.494 1.00 35.44 240 LYS A O 1
ATOM 1972 N N . GLN A 1 241 ? 6.687 10.450 66.683 1.00 42.56 241 GLN A N 1
ATOM 1973 C CA . GLN A 1 241 ? 6.885 10.798 65.277 1.00 42.56 241 GLN A CA 1
ATOM 1974 C C . GLN A 1 241 ? 8.283 10.387 64.776 1.00 42.56 241 GLN A C 1
ATOM 1976 O O . GLN A 1 241 ? 9.279 10.883 65.300 1.00 42.56 241 GLN A O 1
ATOM 1981 N N . LEU A 1 242 ? 8.367 9.613 63.689 1.00 35.28 242 LEU A N 1
ATOM 1982 C CA . LEU A 1 242 ? 9.580 9.495 62.867 1.00 35.28 242 LEU A CA 1
ATOM 1983 C C . LEU A 1 242 ? 9.228 9.170 61.403 1.00 35.28 242 LEU A C 1
ATOM 1985 O O . LEU A 1 242 ? 8.782 8.069 61.104 1.00 35.28 242 LEU A O 1
ATOM 1989 N N . SER A 1 243 ? 9.418 10.136 60.492 1.00 34.31 243 SER A N 1
ATOM 1990 C CA . SER A 1 243 ? 9.771 9.947 59.061 1.00 34.31 243 SER A CA 1
ATOM 1991 C C . SER A 1 243 ? 9.596 11.238 58.237 1.00 34.31 243 SER A C 1
ATOM 1993 O O . SER A 1 243 ? 8.693 12.047 58.475 1.00 34.31 243 SER A O 1
ATOM 1995 N N . ARG A 1 244 ? 10.473 11.420 57.237 1.00 36.56 244 ARG A N 1
ATOM 1996 C CA . ARG A 1 244 ? 10.490 12.536 56.269 1.00 36.56 244 ARG A CA 1
ATOM 1997 C C . ARG A 1 244 ? 10.219 12.038 54.837 1.00 36.56 244 ARG A C 1
ATOM 1999 O O . ARG A 1 244 ? 11.054 12.204 53.959 1.00 36.56 244 ARG A O 1
ATOM 2006 N N . PHE A 1 245 ? 9.068 11.409 54.612 1.00 38.09 245 PHE A N 1
ATOM 2007 C CA . PHE A 1 245 ? 8.630 10.937 53.289 1.00 38.09 245 PHE A CA 1
ATOM 2008 C C . PHE A 1 245 ? 7.188 11.407 53.001 1.00 38.09 245 PHE A C 1
ATOM 2010 O O . PHE A 1 245 ? 6.524 11.873 53.937 1.00 38.09 245 PHE A O 1
ATOM 2017 N N . PRO A 1 246 ? 6.753 11.461 51.722 1.00 42.06 246 PRO A N 1
ATOM 2018 C CA . PRO A 1 246 ? 5.716 12.400 51.291 1.00 42.06 246 PRO A CA 1
ATOM 2019 C C . PRO A 1 246 ? 4.346 12.148 51.922 1.00 42.06 246 PRO A C 1
ATOM 2021 O O . PRO A 1 246 ? 3.962 11.020 52.224 1.00 42.06 246 PRO A O 1
ATOM 2024 N N . THR A 1 247 ? 3.591 13.231 52.111 1.00 51.75 247 THR A N 1
ATOM 2025 C CA . THR A 1 247 ? 2.204 13.179 52.580 1.00 51.75 247 THR A CA 1
ATOM 2026 C C . THR A 1 247 ? 1.350 12.380 51.604 1.00 51.75 247 THR A C 1
ATOM 2028 O O . THR A 1 247 ? 1.268 12.742 50.429 1.00 51.75 247 THR A O 1
ATOM 2031 N N . GLY A 1 248 ? 0.670 11.346 52.103 1.00 59.91 248 GLY A N 1
ATOM 2032 C CA . GLY A 1 248 ? -0.377 10.669 51.345 1.00 59.91 248 GLY A CA 1
ATOM 2033 C C . GLY A 1 248 ? -1.477 11.649 50.927 1.00 59.91 248 GLY A C 1
ATOM 2034 O O . GLY A 1 248 ? -1.635 12.725 51.513 1.00 59.91 248 GLY A O 1
ATOM 2035 N N . HIS A 1 249 ? -2.238 11.279 49.896 1.00 69.88 249 HIS A N 1
ATOM 2036 C CA . HIS A 1 249 ? -3.175 12.177 49.215 1.00 69.88 249 HIS A CA 1
ATOM 2037 C C . HIS A 1 249 ? -4.164 12.876 50.166 1.00 69.88 249 HIS A C 1
ATOM 2039 O O . HIS A 1 249 ? -4.505 14.029 49.922 1.00 69.88 249 HIS A O 1
ATOM 2045 N N . ASN A 1 250 ? -4.563 12.227 51.265 1.00 79.62 250 ASN A N 1
ATOM 2046 C CA . ASN A 1 250 ? -5.483 12.766 52.275 1.00 79.62 250 ASN A CA 1
ATOM 2047 C C . ASN A 1 250 ? -4.852 12.788 53.679 1.00 79.62 250 ASN A C 1
ATOM 2049 O O . ASN A 1 250 ? -5.491 12.471 54.688 1.00 79.62 250 ASN A O 1
ATOM 2053 N N . GLY A 1 251 ? -3.565 13.141 53.732 1.00 80.50 251 GLY A N 1
ATOM 2054 C CA . GLY A 1 251 ? -2.838 13.365 54.974 1.00 80.50 251 GLY A CA 1
ATOM 2055 C C . GLY A 1 251 ? -2.019 12.175 55.464 1.00 80.50 251 GLY A C 1
ATOM 2056 O O . GLY A 1 251 ? -1.782 11.197 54.745 1.00 80.50 251 GLY A O 1
ATOM 2057 N N . LYS A 1 252 ? -1.558 12.278 56.715 1.00 81.75 252 LYS A N 1
ATOM 2058 C CA . LYS A 1 252 ? -0.778 11.231 57.393 1.00 81.75 252 LYS A CA 1
ATOM 2059 C C . LYS A 1 252 ? -1.702 10.283 58.156 1.00 81.75 252 LYS A C 1
ATOM 2061 O O . LYS A 1 252 ? -2.215 10.650 59.206 1.00 81.75 252 LYS A O 1
ATOM 2066 N N . GLY A 1 253 ? -1.858 9.072 57.639 1.00 86.50 253 GLY A N 1
ATOM 2067 C CA . GLY A 1 253 ? -2.594 7.962 58.242 1.00 86.50 253 GLY A CA 1
ATOM 2068 C C . GLY A 1 253 ? -2.209 6.654 57.552 1.00 86.50 253 GLY A C 1
ATOM 2069 O O . GLY A 1 253 ? -1.395 6.660 56.625 1.00 86.50 253 GLY A O 1
ATOM 2070 N N . PHE A 1 254 ? -2.786 5.543 57.992 1.00 87.00 254 PHE A N 1
ATOM 2071 C CA . PHE A 1 254 ? -2.613 4.238 57.361 1.00 87.00 254 PHE A CA 1
ATOM 2072 C C . PHE A 1 254 ? -3.701 4.036 56.305 1.00 87.00 254 PHE A C 1
ATOM 2074 O O . PHE A 1 254 ? -4.885 4.153 56.614 1.00 87.00 254 PHE A O 1
ATOM 2081 N N . TYR A 1 255 ? -3.298 3.738 55.070 1.00 88.44 255 TYR A N 1
ATOM 2082 C CA . TYR A 1 255 ? -4.195 3.601 53.923 1.00 88.44 255 TYR A CA 1
ATOM 2083 C C . TYR A 1 255 ? -4.545 2.126 53.693 1.00 88.44 255 TYR A C 1
ATOM 2085 O O . TYR A 1 255 ? -3.670 1.262 53.713 1.00 88.44 255 TYR A O 1
ATOM 2093 N N . SER A 1 256 ? -5.821 1.847 53.437 1.00 87.81 256 SER A N 1
ATOM 2094 C CA . SER A 1 256 ? -6.337 0.532 53.057 1.00 87.81 256 SER A CA 1
ATOM 2095 C C . SER A 1 256 ? -7.240 0.653 51.829 1.00 87.81 256 SER A C 1
ATOM 2097 O O . SER A 1 256 ? -7.933 1.656 51.648 1.00 87.81 256 SER A O 1
ATOM 2099 N N . ALA A 1 257 ? -7.232 -0.375 50.982 1.00 85.44 257 ALA A N 1
ATOM 2100 C CA . ALA A 1 257 ? -8.031 -0.454 49.767 1.00 85.44 257 ALA A CA 1
ATOM 2101 C C . ALA A 1 257 ? -8.790 -1.784 49.730 1.00 85.44 257 ALA A C 1
ATOM 2103 O O . ALA A 1 257 ? -8.195 -2.847 49.897 1.00 85.44 257 ALA A O 1
ATOM 2104 N N . GLU A 1 258 ? -10.092 -1.730 49.445 1.00 82.62 258 GLU A N 1
ATOM 2105 C CA . GLU A 1 258 ? -10.950 -2.922 49.315 1.00 82.62 258 GLU A CA 1
ATOM 2106 C C . GLU A 1 258 ? -10.616 -3.761 48.065 1.00 82.62 258 GLU A C 1
ATOM 2108 O O . GLU A 1 258 ? -11.013 -4.919 47.955 1.00 82.62 258 GLU A O 1
ATOM 2113 N N . ILE A 1 259 ? -9.874 -3.182 47.114 1.00 83.31 259 ILE A N 1
ATOM 2114 C CA . ILE A 1 259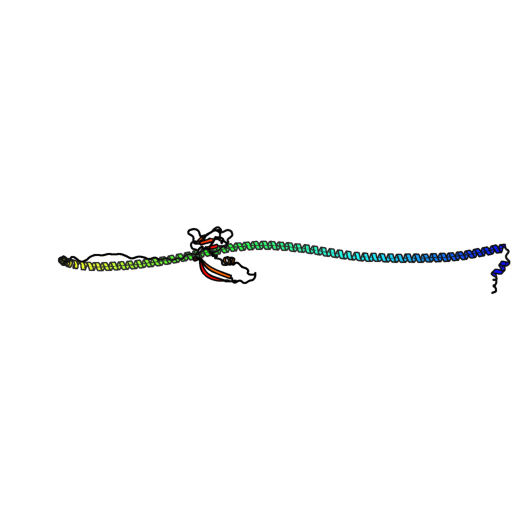 ? -9.522 -3.785 45.827 1.00 83.31 259 ILE A CA 1
ATOM 2115 C C . ILE A 1 259 ? -8.032 -4.168 45.844 1.00 83.31 259 ILE A C 1
ATOM 2117 O O . ILE A 1 259 ? -7.186 -3.270 45.792 1.00 83.31 259 ILE A O 1
ATOM 2121 N N . PRO A 1 260 ? -7.671 -5.469 45.827 1.00 83.12 260 PRO A N 1
ATOM 2122 C CA . PRO A 1 260 ? -6.272 -5.911 45.890 1.00 83.12 260 PRO A CA 1
ATOM 2123 C C . PRO A 1 260 ? -5.382 -5.330 44.783 1.00 83.12 260 PRO A C 1
ATOM 2125 O O . PRO A 1 260 ? -4.234 -4.977 45.031 1.00 83.12 260 PRO A O 1
ATOM 2128 N N . ARG A 1 261 ? -5.934 -5.140 43.574 1.00 79.94 261 ARG A N 1
ATOM 2129 C CA . ARG A 1 261 ? -5.228 -4.505 42.448 1.00 79.94 261 ARG A CA 1
ATOM 2130 C C . ARG A 1 261 ? -4.824 -3.053 42.732 1.00 79.94 261 ARG A C 1
ATOM 2132 O O . ARG A 1 261 ? -3.845 -2.598 42.161 1.00 79.94 261 ARG A O 1
ATOM 2139 N N . LEU A 1 262 ? -5.552 -2.323 43.582 1.00 76.94 262 LEU A N 1
ATOM 2140 C CA . LEU A 1 262 ? -5.164 -0.965 43.971 1.00 76.94 262 LEU A CA 1
ATOM 2141 C C . LEU A 1 262 ? -4.004 -1.007 44.976 1.00 76.94 262 LEU A C 1
ATOM 2143 O O . LEU A 1 262 ? -3.051 -0.251 44.823 1.00 76.94 262 LEU A O 1
ATOM 2147 N N . ALA A 1 263 ? -4.031 -1.941 45.932 1.00 77.69 263 ALA A N 1
ATOM 2148 C CA . ALA A 1 263 ? -2.928 -2.158 46.870 1.00 77.69 263 ALA A CA 1
ATOM 2149 C C . ALA A 1 263 ? -1.617 -2.572 46.162 1.00 77.69 263 ALA A C 1
ATOM 2151 O O . ALA A 1 263 ? -0.556 -2.058 46.505 1.00 77.69 263 ALA A O 1
ATOM 2152 N N . ASP A 1 264 ? -1.691 -3.420 45.128 1.00 81.31 264 ASP A N 1
ATOM 2153 C CA . ASP A 1 264 ? -0.538 -3.819 44.296 1.00 81.31 264 ASP A CA 1
ATOM 2154 C C . ASP A 1 264 ? 0.160 -2.621 43.613 1.00 81.31 264 ASP A C 1
ATOM 2156 O O . ASP A 1 264 ? 1.381 -2.620 43.480 1.00 81.31 264 ASP A O 1
ATOM 2160 N N . THR A 1 265 ? -0.565 -1.544 43.265 1.00 75.88 265 THR A N 1
ATOM 2161 C CA . THR A 1 265 ? 0.058 -0.351 42.643 1.00 75.88 265 THR A CA 1
ATOM 2162 C C . THR A 1 265 ? 1.030 0.411 43.550 1.00 75.88 265 THR A C 1
ATOM 2164 O O . THR A 1 265 ? 1.811 1.217 43.048 1.00 75.88 265 THR A O 1
ATOM 2167 N N . PHE A 1 266 ? 1.028 0.148 44.861 1.00 73.81 266 PHE A N 1
ATOM 2168 C CA . PHE A 1 266 ? 1.968 0.746 45.816 1.00 73.81 266 PHE A CA 1
ATOM 2169 C C . PHE A 1 266 ? 3.254 -0.083 46.009 1.00 73.81 266 PHE A C 1
ATOM 2171 O O . PHE A 1 266 ? 4.129 0.316 46.779 1.00 73.81 266 PHE A O 1
ATOM 2178 N N . ILE A 1 267 ? 3.404 -1.215 45.311 1.00 77.38 267 ILE A N 1
ATOM 2179 C CA . ILE A 1 267 ? 4.638 -2.009 45.312 1.00 77.38 267 ILE A CA 1
ATOM 2180 C C . ILE A 1 267 ? 5.644 -1.365 44.345 1.00 77.38 267 ILE A C 1
ATOM 2182 O O . ILE A 1 267 ? 5.636 -1.624 43.144 1.00 77.38 267 ILE A O 1
ATOM 2186 N N . GLU A 1 268 ? 6.525 -0.508 44.872 1.00 64.06 268 GLU A N 1
ATOM 2187 C CA . GLU A 1 268 ? 7.603 0.111 44.089 1.00 64.06 268 GLU A CA 1
ATOM 2188 C C . GLU A 1 268 ? 8.571 -0.952 43.516 1.00 64.06 268 GLU A C 1
ATOM 2190 O O . GLU A 1 268 ? 9.222 -1.661 44.291 1.00 64.06 268 GLU A O 1
ATOM 2195 N N . PRO A 1 269 ? 8.769 -1.035 42.183 1.00 56.25 269 PRO A N 1
ATOM 2196 C CA . PRO A 1 269 ? 9.733 -1.949 41.569 1.00 56.25 269 PRO A CA 1
ATOM 2197 C C . PRO A 1 269 ? 11.170 -1.410 41.707 1.00 56.25 269 PRO A C 1
ATOM 2199 O O . PRO A 1 269 ? 11.800 -0.978 40.739 1.00 56.25 269 PRO A O 1
ATOM 2202 N N . ARG A 1 270 ? 11.709 -1.398 42.932 1.00 48.50 270 ARG A N 1
ATOM 2203 C CA . ARG A 1 270 ? 13.057 -0.878 43.219 1.00 48.50 270 ARG A CA 1
ATOM 2204 C C . ARG A 1 270 ? 14.153 -1.758 42.611 1.00 48.50 270 ARG A C 1
ATOM 2206 O O . ARG A 1 270 ? 14.491 -2.801 43.157 1.00 48.50 270 ARG A O 1
ATOM 2213 N N . GLY A 1 271 ? 14.751 -1.290 41.515 1.00 52.31 271 GLY A N 1
ATOM 2214 C CA . GLY A 1 271 ? 16.016 -1.809 40.971 1.00 52.31 271 GLY A CA 1
ATOM 2215 C C . GLY A 1 271 ? 15.950 -3.189 40.306 1.00 52.31 271 GLY A C 1
ATOM 2216 O O . GLY A 1 271 ? 16.990 -3.759 39.992 1.00 52.31 271 GLY A O 1
ATOM 2217 N N . LEU A 1 272 ? 14.753 -3.732 40.088 1.00 52.72 272 LEU A N 1
ATOM 2218 C CA . LEU A 1 272 ? 14.554 -5.064 39.524 1.00 52.72 272 LEU A CA 1
ATOM 2219 C C . LEU A 1 272 ? 14.399 -4.977 38.002 1.00 52.72 272 LEU A C 1
ATOM 2221 O O . LEU A 1 272 ? 13.514 -4.290 37.493 1.00 52.72 272 LEU A O 1
ATOM 2225 N N . ALA A 1 273 ? 15.285 -5.661 37.275 1.00 49.91 273 ALA A N 1
ATOM 2226 C CA . ALA A 1 273 ? 15.305 -5.645 35.816 1.00 49.91 273 ALA A CA 1
ATOM 2227 C C . ALA A 1 273 ? 14.010 -6.220 35.212 1.00 49.91 273 ALA A C 1
ATOM 2229 O O . ALA A 1 273 ? 13.414 -7.157 35.751 1.00 49.91 273 ALA A O 1
ATOM 2230 N N . ALA A 1 274 ? 13.599 -5.680 34.060 1.00 44.22 274 ALA A N 1
ATOM 2231 C CA . ALA A 1 274 ? 12.410 -6.123 33.337 1.00 44.22 274 ALA A CA 1
ATOM 2232 C C . ALA A 1 274 ? 12.518 -7.617 32.969 1.00 44.22 274 ALA A C 1
ATOM 2234 O O . ALA A 1 274 ? 13.289 -7.993 32.091 1.00 44.22 274 ALA A O 1
ATOM 2235 N N . GLY A 1 275 ? 11.754 -8.460 33.673 1.00 51.72 275 GLY A N 1
ATOM 2236 C CA . GLY A 1 275 ? 11.796 -9.925 33.560 1.00 51.72 275 GLY A CA 1
ATOM 2237 C C . GLY A 1 275 ? 11.985 -10.669 34.891 1.00 51.72 275 GLY A C 1
ATOM 2238 O O . GLY A 1 275 ? 11.732 -11.872 34.948 1.00 51.72 275 GLY A O 1
ATOM 2239 N N . ALA A 1 276 ? 12.373 -9.990 35.976 1.00 56.84 276 ALA A N 1
ATOM 2240 C CA . ALA A 1 276 ? 12.514 -10.619 37.291 1.00 56.84 276 ALA A CA 1
ATOM 2241 C C . ALA A 1 276 ? 11.148 -11.023 37.895 1.00 56.84 276 ALA A C 1
ATOM 2243 O O . ALA A 1 276 ? 10.338 -10.165 38.251 1.00 56.84 276 ALA A O 1
ATOM 2244 N N . GLN A 1 277 ? 10.902 -12.330 38.063 1.00 58.00 277 GLN A N 1
ATOM 2245 C CA . GLN A 1 277 ? 9.714 -12.852 38.758 1.00 58.00 277 GLN A CA 1
ATOM 2246 C C . GLN A 1 277 ? 9.827 -12.641 40.274 1.00 58.00 277 GLN A C 1
ATOM 2248 O O . GLN A 1 277 ? 10.313 -13.505 41.005 1.00 58.00 277 GLN A O 1
ATOM 2253 N N . CYS A 1 278 ? 9.381 -11.484 40.751 1.00 68.69 278 CYS A N 1
ATOM 2254 C CA . CYS A 1 278 ? 9.488 -11.112 42.157 1.00 68.69 278 CYS A CA 1
ATOM 2255 C C . CYS A 1 278 ? 8.278 -11.615 42.948 1.00 68.69 278 CYS A C 1
ATOM 2257 O O . CYS A 1 278 ? 7.140 -11.356 42.569 1.00 68.69 278 CYS A O 1
ATOM 2259 N N . LEU A 1 279 ? 8.519 -12.312 44.063 1.00 78.12 279 LEU A N 1
ATOM 2260 C CA . LEU A 1 279 ? 7.447 -12.702 44.976 1.00 78.12 279 LEU A CA 1
ATOM 2261 C C . LEU A 1 279 ? 6.929 -11.452 45.703 1.00 78.12 279 LEU A C 1
ATOM 2263 O O . LEU A 1 279 ? 7.673 -10.796 46.432 1.00 78.12 279 LEU A O 1
ATOM 2267 N N . ARG A 1 280 ? 5.656 -11.126 45.493 1.00 83.50 280 ARG A N 1
ATOM 2268 C CA . ARG A 1 280 ? 4.956 -9.994 46.102 1.00 83.50 280 ARG A CA 1
ATOM 2269 C C . ARG A 1 280 ? 4.241 -10.420 47.375 1.00 83.50 280 ARG A C 1
ATOM 2271 O O . ARG A 1 280 ? 3.841 -11.576 47.523 1.00 83.50 280 ARG A O 1
ATOM 2278 N N . VAL A 1 281 ? 4.042 -9.456 48.269 1.00 85.19 281 VAL A N 1
ATOM 2279 C CA . VAL A 1 281 ? 3.355 -9.635 49.552 1.00 85.19 281 VAL A CA 1
ATOM 2280 C C . VAL A 1 281 ? 2.213 -8.630 49.639 1.00 85.19 281 VAL A C 1
ATOM 2282 O O . VAL A 1 281 ? 2.435 -7.434 49.469 1.00 85.19 281 VAL A O 1
ATOM 2285 N N . LEU A 1 282 ? 0.998 -9.098 49.921 1.00 89.31 282 LEU A N 1
ATOM 2286 C CA . LEU A 1 282 ? -0.146 -8.248 50.255 1.00 89.31 282 LEU A CA 1
ATOM 2287 C C . LEU A 1 282 ? -0.621 -8.600 51.665 1.00 89.31 282 LEU A C 1
ATOM 2289 O O . LEU A 1 282 ? -0.959 -9.749 51.953 1.00 89.31 282 LEU A O 1
ATOM 2293 N N . LEU A 1 283 ? -0.623 -7.605 52.552 1.00 90.25 283 LEU A N 1
ATOM 2294 C CA . LEU A 1 283 ? -1.132 -7.747 53.914 1.00 90.25 283 LEU A CA 1
ATOM 2295 C C . LEU A 1 283 ? -2.653 -7.598 53.902 1.00 90.25 283 LEU A C 1
ATOM 2297 O O . LEU A 1 283 ? -3.183 -6.602 53.409 1.00 90.25 283 LEU A O 1
ATOM 2301 N N . VAL A 1 284 ? -3.355 -8.581 54.459 1.00 91.00 284 VAL A N 1
ATOM 2302 C CA . VAL A 1 284 ? -4.803 -8.524 54.658 1.00 91.00 284 VAL A CA 1
ATOM 2303 C C . VAL A 1 284 ? -5.046 -8.053 56.085 1.00 91.00 284 VAL A C 1
ATOM 2305 O O . VAL A 1 284 ? -4.716 -8.753 57.045 1.00 91.00 284 VAL A O 1
ATOM 2308 N N . CYS A 1 285 ? -5.622 -6.862 56.229 1.00 90.94 285 CYS A N 1
ATOM 2309 C CA . CYS A 1 285 ? -5.851 -6.221 57.520 1.00 90.94 285 CYS A CA 1
ATOM 2310 C C . CYS A 1 285 ? -7.339 -5.942 57.738 1.00 90.94 285 CYS A C 1
ATOM 2312 O O . CYS A 1 285 ? -8.015 -5.392 56.870 1.00 90.94 285 CYS A O 1
ATOM 2314 N N . LYS A 1 286 ? -7.836 -6.252 58.934 1.00 91.56 286 LYS A N 1
ATOM 2315 C CA . LYS A 1 286 ? -9.128 -5.781 59.425 1.00 91.56 286 LYS A CA 1
ATOM 2316 C C . LYS A 1 286 ? -8.940 -4.379 60.004 1.00 91.56 286 LYS A C 1
ATOM 2318 O O . LYS A 1 286 ? -8.377 -4.231 61.088 1.00 91.56 286 LYS A O 1
ATOM 2323 N N . ALA A 1 287 ? -9.420 -3.369 59.285 1.00 88.56 287 ALA A N 1
ATOM 2324 C CA . ALA A 1 287 ? -9.482 -1.999 59.783 1.00 88.56 287 ALA A CA 1
ATOM 2325 C C . ALA A 1 287 ? -10.708 -1.802 60.697 1.00 88.56 287 ALA A C 1
ATOM 2327 O O . ALA A 1 287 ? -11.823 -2.205 60.355 1.00 88.56 287 ALA A O 1
ATOM 2328 N N . VAL A 1 288 ? -10.520 -1.161 61.849 1.00 91.81 288 VAL A N 1
ATOM 2329 C CA . VAL A 1 288 ? -11.593 -0.714 62.746 1.00 91.81 288 VAL A CA 1
ATOM 2330 C C . VAL A 1 288 ? -11.981 0.701 62.329 1.00 91.81 288 VAL A C 1
ATOM 2332 O O . VAL A 1 288 ? -11.396 1.686 62.763 1.00 91.81 288 VAL A O 1
ATOM 2335 N N . VAL A 1 289 ? -12.946 0.782 61.416 1.00 90.31 289 VAL A N 1
ATOM 2336 C CA . VAL A 1 289 ? -13.299 2.023 60.708 1.00 90.31 289 VAL A CA 1
ATOM 2337 C C . VAL A 1 289 ? -14.081 3.017 61.585 1.00 90.31 289 VAL A C 1
ATOM 2339 O O . VAL A 1 289 ? -13.976 4.222 61.374 1.00 90.31 289 VAL A O 1
ATOM 2342 N N . GLY A 1 290 ? -14.840 2.541 62.579 1.00 92.62 290 GLY A N 1
ATOM 2343 C CA . GLY A 1 290 ? -15.648 3.401 63.455 1.00 92.62 290 GLY A CA 1
ATOM 2344 C C . GLY A 1 290 ? -16.660 4.259 62.683 1.00 92.62 290 GLY A C 1
ATOM 2345 O O . GLY A 1 290 ? -17.219 3.817 61.674 1.00 92.62 290 GLY A O 1
ATOM 2346 N N . ASN A 1 291 ? -16.895 5.488 63.140 1.00 93.44 291 ASN A N 1
ATOM 2347 C CA . ASN A 1 291 ? -17.654 6.490 62.398 1.00 93.44 291 ASN A CA 1
ATOM 2348 C C . ASN A 1 291 ? -16.768 7.133 61.312 1.00 93.44 291 ASN A C 1
ATOM 2350 O O . ASN A 1 291 ? -15.860 7.907 61.617 1.00 93.44 291 ASN A O 1
ATOM 2354 N N . ALA A 1 292 ? -17.027 6.821 60.041 1.00 92.19 292 ALA A N 1
ATOM 2355 C CA . ALA A 1 292 ? -16.206 7.271 58.916 1.00 92.19 292 ALA A CA 1
ATOM 2356 C C . ALA A 1 292 ? -16.658 8.613 58.324 1.00 92.19 292 ALA A C 1
ATOM 2358 O O . ALA A 1 292 ? -17.781 8.742 57.826 1.00 92.19 292 ALA A O 1
ATOM 2359 N N . GLN A 1 293 ? -15.745 9.581 58.249 1.00 92.94 293 GLN A N 1
ATOM 2360 C CA . GLN A 1 293 ? -15.961 10.804 57.481 1.00 92.94 293 GLN A CA 1
ATOM 2361 C C . GLN A 1 293 ? -15.716 10.557 55.985 1.00 92.94 293 GLN A C 1
ATOM 2363 O O . GLN A 1 293 ? -14.635 10.129 55.583 1.00 92.94 293 GLN A O 1
ATOM 2368 N N . LYS A 1 294 ? -16.690 10.882 55.130 1.00 91.38 294 LYS A N 1
ATOM 2369 C CA . LYS A 1 294 ? -16.521 10.813 53.669 1.00 91.38 294 LYS A CA 1
ATOM 2370 C C . LYS A 1 294 ? -15.896 12.103 53.135 1.00 91.38 294 LYS A C 1
ATOM 2372 O O . LYS A 1 294 ? -16.468 13.176 53.315 1.00 91.38 294 LYS A O 1
ATOM 2377 N N . LEU A 1 295 ? -14.759 11.996 52.449 1.00 86.94 295 LEU A N 1
ATOM 2378 C CA . LEU A 1 295 ? -14.057 13.127 51.838 1.00 86.94 295 LEU A CA 1
ATOM 2379 C C . LEU A 1 295 ? -14.455 13.299 50.366 1.00 86.94 295 LEU A C 1
ATOM 2381 O O . LEU A 1 295 ? -14.286 12.398 49.544 1.00 86.94 295 LEU A O 1
ATOM 2385 N N . THR A 1 296 ? -14.958 14.489 50.028 1.00 83.06 296 THR A N 1
ATOM 2386 C CA . THR A 1 296 ? -15.375 14.876 48.665 1.00 83.06 296 THR A CA 1
ATOM 2387 C C . THR A 1 296 ? -14.279 15.597 47.874 1.00 83.06 296 THR A C 1
ATOM 2389 O O . THR A 1 296 ? -14.473 15.915 46.701 1.00 83.06 296 THR A O 1
ATOM 2392 N N . LYS A 1 297 ? -13.141 15.900 48.506 1.00 83.00 297 LYS A N 1
ATOM 2393 C CA . LYS A 1 297 ? -11.968 16.567 47.923 1.00 83.00 297 LYS A CA 1
ATOM 2394 C C . LYS A 1 297 ? -10.691 15.948 48.495 1.00 83.00 297 LYS A C 1
ATOM 2396 O O . LYS A 1 297 ? -10.742 15.247 49.501 1.00 83.00 297 LYS A O 1
ATOM 2401 N N . GLN A 1 298 ? -9.562 16.200 47.837 1.00 83.19 298 GLN A N 1
ATOM 2402 C CA . GLN A 1 298 ? -8.251 15.741 48.292 1.00 83.19 298 GLN A CA 1
ATOM 2403 C C . GLN A 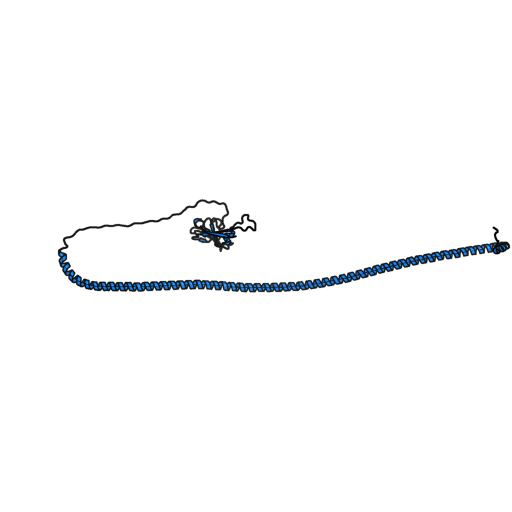1 298 ? -7.667 16.694 49.351 1.00 83.19 298 GLN A C 1
ATOM 2405 O O . GLN A 1 298 ? -7.618 17.901 49.120 1.00 83.19 298 GLN A O 1
ATOM 2410 N N . GLU A 1 299 ? -7.183 16.164 50.479 1.00 84.19 299 GLU A N 1
ATOM 2411 C CA . GLU A 1 299 ? -6.712 16.962 51.628 1.00 84.19 299 GLU A CA 1
ATOM 2412 C C . GLU A 1 299 ? -5.322 16.524 52.135 1.00 84.19 299 GLU A C 1
ATOM 2414 O O . GLU A 1 299 ? -5.174 15.945 53.211 1.00 84.19 299 GLU A O 1
ATOM 2419 N N . THR A 1 300 ? -4.262 16.824 51.376 1.00 82.44 300 THR A N 1
ATOM 2420 C CA . THR A 1 300 ? -2.877 16.365 51.652 1.00 82.44 300 THR A CA 1
ATOM 2421 C C . THR A 1 300 ? -2.305 16.793 53.009 1.00 82.44 300 THR A C 1
ATOM 2423 O O . THR A 1 300 ? -1.388 16.150 53.516 1.00 82.44 300 THR A O 1
ATOM 2426 N N . GLN A 1 301 ? -2.837 17.859 53.614 1.00 84.06 301 GLN A N 1
ATOM 2427 C CA . GLN A 1 301 ? -2.392 18.397 54.908 1.00 84.06 301 GLN A CA 1
ATOM 2428 C C . GLN A 1 301 ? -3.215 17.891 56.108 1.00 84.06 301 GLN A C 1
ATOM 2430 O O . GLN A 1 301 ? -2.971 18.311 57.244 1.00 84.06 301 GLN A O 1
ATOM 2435 N N . ARG A 1 302 ? -4.187 16.994 55.887 1.00 84.50 302 ARG A N 1
ATOM 2436 C CA . ARG A 1 302 ? -5.039 16.428 56.942 1.00 84.50 302 ARG A CA 1
ATOM 2437 C C . ARG A 1 302 ? -4.207 15.644 57.974 1.00 84.50 302 ARG A C 1
ATOM 2439 O O . ARG A 1 302 ? -3.263 14.925 57.641 1.00 84.50 302 ARG A O 1
ATOM 2446 N N . LYS A 1 303 ? -4.554 15.800 59.255 1.00 85.19 303 LYS A N 1
ATOM 2447 C CA . LYS A 1 303 ? -3.843 15.191 60.405 1.00 85.19 303 LYS A CA 1
ATOM 2448 C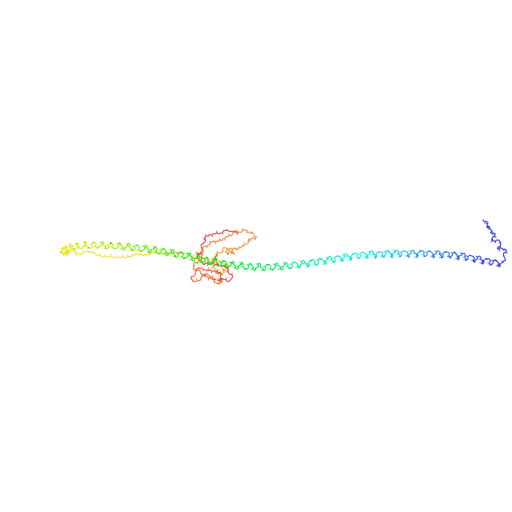 C . LYS A 1 303 ? -4.668 14.136 61.155 1.00 85.19 303 LYS A C 1
ATOM 2450 O O . LYS A 1 303 ? -4.146 13.502 62.065 1.00 85.19 303 LYS A O 1
ATOM 2455 N N . GLY A 1 304 ? -5.938 13.986 60.793 1.00 88.56 304 GLY A N 1
ATOM 2456 C CA . GLY A 1 304 ? -6.925 13.143 61.457 1.00 88.56 304 GLY A CA 1
ATOM 2457 C C . GLY A 1 304 ? -8.289 13.243 60.764 1.00 88.56 304 GLY A C 1
ATOM 2458 O O . GLY A 1 304 ? -8.432 14.016 59.809 1.00 88.56 304 GLY A O 1
ATOM 2459 N N . PRO A 1 305 ? -9.293 12.491 61.228 1.00 90.69 305 PRO A N 1
ATOM 2460 C CA . PRO A 1 305 ? -10.694 12.765 60.923 1.00 90.69 305 PRO A CA 1
ATOM 2461 C C . PRO A 1 305 ? -11.157 14.055 61.635 1.00 90.69 305 PRO A C 1
ATOM 2463 O O . PRO A 1 305 ? -10.461 14.562 62.521 1.00 90.69 305 PRO A O 1
ATOM 2466 N N . ASP A 1 306 ? -12.314 14.600 61.259 1.00 92.12 306 ASP A N 1
ATOM 2467 C CA . ASP A 1 306 ? -12.918 15.726 61.985 1.00 92.12 306 ASP A CA 1
ATOM 2468 C C . ASP A 1 306 ? -13.529 15.256 63.324 1.00 92.12 306 ASP A C 1
ATOM 2470 O O . ASP A 1 306 ? -13.743 14.063 63.552 1.00 92.12 306 ASP A O 1
ATOM 2474 N N . ILE A 1 307 ? -13.814 16.190 64.239 1.00 92.38 307 ILE A N 1
ATOM 2475 C CA . ILE A 1 307 ? -14.319 15.865 65.585 1.00 92.38 307 ILE A CA 1
ATOM 2476 C C . ILE A 1 307 ? -15.642 15.085 65.490 1.00 92.38 307 ILE A C 1
ATOM 2478 O O . ILE A 1 307 ? -16.606 15.554 64.888 1.00 92.38 307 ILE A O 1
ATOM 2482 N N . GLY A 1 308 ? -15.686 13.911 66.128 1.00 91.44 308 GLY A N 1
ATOM 2483 C CA . GLY A 1 308 ? -16.831 12.994 66.105 1.00 91.44 308 GLY A CA 1
ATOM 2484 C C . GLY A 1 308 ? -16.709 11.839 65.103 1.00 91.44 308 GLY A C 1
ATOM 2485 O O . GLY A 1 308 ? -17.594 10.986 65.071 1.00 91.44 308 GLY A O 1
ATOM 2486 N N . PHE A 1 309 ? -15.629 11.783 64.321 1.00 94.75 309 PHE A N 1
ATOM 2487 C CA . PHE A 1 309 ? -15.305 10.688 63.404 1.00 94.75 309 PHE A CA 1
ATOM 2488 C C . PHE A 1 309 ? -13.999 9.984 63.820 1.00 94.75 309 PHE A C 1
ATOM 2490 O O . PHE A 1 309 ? -13.114 10.603 64.409 1.00 94.75 309 PHE A O 1
ATOM 2497 N N . ASP A 1 310 ? -13.867 8.698 63.488 1.00 92.81 310 ASP A N 1
ATOM 2498 C CA . ASP A 1 310 ? -12.721 7.843 63.853 1.00 92.81 310 ASP A CA 1
ATOM 2499 C C . ASP A 1 310 ? -11.756 7.605 62.672 1.00 92.81 310 ASP A C 1
ATOM 2501 O O . ASP A 1 310 ? -10.561 7.354 62.851 1.00 92.81 310 ASP A O 1
ATOM 2505 N N . SER A 1 311 ? -12.269 7.705 61.444 1.00 93.00 311 SER A N 1
ATOM 2506 C CA . SER A 1 311 ? -11.546 7.437 60.196 1.00 93.00 311 SER A CA 1
ATOM 2507 C C . SER A 1 311 ? -12.027 8.342 59.059 1.00 93.00 311 SER A C 1
ATOM 2509 O O . SER A 1 311 ? -13.021 9.063 59.196 1.00 93.00 311 SER A O 1
ATOM 2511 N N . THR A 1 312 ? -11.342 8.293 57.913 1.00 92.31 312 THR A N 1
ATOM 2512 C CA . THR A 1 312 ? -11.845 8.890 56.668 1.00 92.31 312 THR A CA 1
ATOM 2513 C C . THR A 1 312 ? -11.967 7.857 55.547 1.00 92.31 312 THR A C 1
ATOM 2515 O O . THR A 1 312 ? -11.237 6.867 55.505 1.00 92.31 312 THR A O 1
ATOM 2518 N N . ILE A 1 313 ? -12.905 8.088 54.627 1.00 90.25 313 ILE A N 1
ATOM 2519 C CA . ILE A 1 313 ? -13.054 7.351 53.366 1.00 90.25 313 ILE A CA 1
ATOM 2520 C C . ILE A 1 313 ? -12.988 8.370 52.229 1.00 90.25 313 ILE A C 1
ATOM 2522 O O . ILE A 1 313 ? -13.782 9.314 52.195 1.00 90.25 313 ILE A O 1
ATOM 2526 N N . ALA A 1 314 ? -12.056 8.189 51.296 1.00 81.88 314 ALA A N 1
ATOM 2527 C CA . ALA A 1 314 ? -11.768 9.147 50.233 1.00 81.88 314 ALA A CA 1
ATOM 2528 C C . ALA A 1 314 ? -11.787 8.488 48.848 1.00 81.88 314 ALA A C 1
ATOM 2530 O O . ALA A 1 314 ? -11.028 7.557 48.588 1.00 81.88 314 ALA A O 1
ATOM 2531 N N . GLY A 1 315 ? -12.607 9.014 47.933 1.00 72.06 315 GLY A N 1
ATOM 2532 C CA . GLY A 1 315 ? -12.738 8.509 46.561 1.00 72.06 315 GLY A CA 1
ATOM 2533 C C . GLY A 1 315 ? -14.179 8.170 46.171 1.00 72.06 315 GLY A C 1
ATOM 2534 O O . GLY A 1 315 ? -15.125 8.511 46.880 1.00 72.06 315 GLY A O 1
ATOM 2535 N N . GLY A 1 316 ? -14.359 7.567 44.995 1.00 63.72 316 GLY A N 1
ATOM 2536 C CA . GLY A 1 316 ? -15.668 7.205 44.429 1.00 63.72 316 GLY A CA 1
ATOM 2537 C C . GLY A 1 316 ? -16.444 8.374 43.801 1.00 63.72 316 GLY A C 1
ATOM 2538 O O . GLY A 1 316 ? -17.044 8.192 42.751 1.00 63.72 316 GLY A O 1
ATOM 2539 N N . ASN A 1 317 ? -16.380 9.576 44.388 1.00 55.84 317 ASN A N 1
ATOM 2540 C CA . ASN A 1 317 ? -16.965 10.818 43.841 1.00 55.84 317 ASN A CA 1
ATOM 2541 C C . ASN A 1 317 ? -15.954 11.983 43.736 1.00 55.84 317 ASN A C 1
ATOM 2543 O O . ASN A 1 317 ? -16.343 13.126 43.503 1.00 55.84 317 ASN A O 1
ATOM 2547 N N . VAL A 1 318 ? -14.656 11.724 43.930 1.00 58.88 318 VAL A N 1
ATOM 2548 C CA . VAL A 1 318 ? -13.602 12.751 43.844 1.00 58.88 318 VAL A CA 1
ATOM 2549 C C . VAL A 1 318 ? -13.016 12.749 42.432 1.00 58.88 318 VAL A C 1
ATOM 2551 O O . VAL A 1 318 ? -12.615 11.697 41.932 1.00 58.88 318 VAL A O 1
ATOM 2554 N N . VAL A 1 319 ? -12.948 13.919 41.789 1.00 48.25 319 VAL A N 1
ATOM 2555 C CA . VAL A 1 319 ? -12.394 14.073 40.431 1.00 48.25 319 VAL A CA 1
ATOM 2556 C C . VAL A 1 319 ? -10.982 13.477 40.374 1.00 48.25 319 VAL A C 1
ATOM 2558 O O . VAL A 1 319 ? -10.108 13.871 41.142 1.00 48.25 319 VAL A O 1
ATOM 2561 N N . GLY A 1 320 ? -10.775 12.505 39.480 1.00 58.47 320 GLY A N 1
ATOM 2562 C CA . GLY A 1 320 ? -9.502 11.791 39.320 1.00 58.47 320 GLY A CA 1
ATOM 2563 C C . GLY A 1 320 ? -9.304 10.546 40.202 1.00 58.47 320 GLY A C 1
ATOM 2564 O O . GLY A 1 320 ? -8.241 9.937 40.118 1.00 58.47 320 GLY A O 1
ATOM 2565 N N . ARG A 1 321 ? -10.282 10.129 41.026 1.00 63.09 321 ARG A N 1
ATOM 2566 C CA . ARG A 1 321 ? -10.167 8.944 41.907 1.00 63.09 321 ARG A CA 1
ATOM 2567 C C . ARG A 1 321 ? -11.337 7.966 41.758 1.00 63.09 321 ARG A C 1
ATOM 2569 O O . ARG A 1 321 ? -12.364 8.097 42.422 1.00 63.09 321 ARG A O 1
ATOM 2576 N N . SER A 1 322 ? -11.132 6.936 40.934 1.00 65.81 322 SER A N 1
ATOM 2577 C CA . SER A 1 322 ? -12.136 5.915 40.583 1.00 65.81 322 SER A CA 1
ATOM 2578 C C . SER A 1 322 ? -12.561 4.977 41.721 1.00 65.81 322 SER A C 1
ATOM 2580 O O . SER A 1 322 ? -13.560 4.281 41.578 1.00 65.81 322 SER A O 1
ATOM 2582 N N . TRP A 1 323 ? -11.813 4.922 42.826 1.00 77.44 323 TRP A N 1
ATOM 2583 C CA . TRP A 1 323 ? -11.975 3.915 43.881 1.00 77.44 323 TRP A CA 1
ATOM 2584 C C . TRP A 1 323 ? -11.957 4.551 45.279 1.00 77.44 323 TRP A C 1
ATOM 2586 O O . TRP A 1 323 ? -11.293 5.578 45.450 1.00 77.44 323 TRP A O 1
ATOM 2596 N N . PRO A 1 324 ? -12.659 3.973 46.271 1.00 82.81 324 PRO A N 1
ATOM 2597 C CA . PRO A 1 324 ? -12.559 4.392 47.663 1.00 82.81 324 PRO A CA 1
ATOM 2598 C C . PRO A 1 324 ? -11.280 3.852 48.326 1.00 82.81 324 PRO A C 1
ATOM 2600 O O . PRO A 1 324 ? -10.945 2.674 48.210 1.00 82.81 324 PRO A O 1
ATOM 2603 N N . GLU A 1 325 ? -10.596 4.719 49.068 1.00 86.06 325 GLU A N 1
ATOM 2604 C CA . GLU A 1 325 ? -9.541 4.373 50.025 1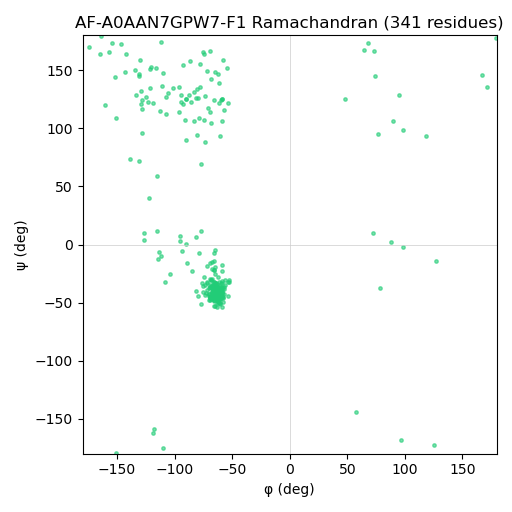.00 86.06 325 GLU A CA 1
ATOM 2605 C C . GLU A 1 325 ? -10.047 4.660 51.446 1.00 86.06 325 GLU A C 1
ATOM 2607 O O . GLU A 1 325 ? -10.629 5.722 51.688 1.00 86.06 325 GLU A O 1
ATOM 2612 N N . THR A 1 326 ? -9.793 3.753 52.387 1.00 90.06 326 THR A N 1
ATOM 2613 C CA . THR A 1 326 ? -10.092 3.937 53.818 1.00 90.06 326 THR A CA 1
ATOM 2614 C C . THR A 1 326 ? -8.813 4.311 54.556 1.00 90.06 326 THR A C 1
ATOM 2616 O O . THR A 1 326 ? -7.774 3.685 54.343 1.00 90.06 326 THR A O 1
ATOM 2619 N N . ILE A 1 327 ? -8.874 5.317 55.428 1.00 91.38 327 ILE A N 1
ATOM 2620 C CA . ILE A 1 327 ? -7.709 5.856 56.136 1.00 91.38 327 ILE A CA 1
ATOM 2621 C C . ILE A 1 327 ? -7.996 5.917 57.634 1.00 91.38 327 ILE A C 1
ATOM 2623 O O . ILE A 1 327 ? -8.918 6.608 58.076 1.00 91.38 327 ILE A O 1
ATOM 2627 N N . VAL A 1 328 ? -7.172 5.223 58.421 1.00 92.19 328 VAL A N 1
ATOM 2628 C CA . VAL A 1 328 ? -7.210 5.259 59.892 1.00 92.19 328 VAL A CA 1
ATOM 2629 C C . VAL A 1 328 ? -5.985 5.989 60.447 1.00 92.19 328 VAL A C 1
ATOM 2631 O O . VAL A 1 328 ? -4.904 5.966 59.857 1.00 92.19 328 VAL A O 1
ATOM 2634 N N . TYR A 1 329 ? -6.157 6.671 61.581 1.00 88.88 329 TYR A N 1
ATOM 2635 C CA . TYR A 1 329 ? -5.160 7.593 62.160 1.00 88.88 329 TYR A CA 1
ATOM 2636 C C . TYR A 1 329 ? -4.617 7.106 63.525 1.00 88.88 329 TYR A C 1
ATOM 2638 O O . TYR A 1 329 ? -3.915 7.822 64.250 1.00 88.88 329 TYR A O 1
ATOM 2646 N N . THR A 1 330 ? -4.926 5.855 63.863 1.00 88.38 330 THR A N 1
ATOM 2647 C CA . THR A 1 330 ? -4.437 5.085 65.011 1.00 88.38 330 THR A CA 1
ATOM 2648 C C . THR A 1 330 ? -3.967 3.718 64.524 1.00 88.38 330 THR A C 1
ATOM 2650 O O . THR A 1 330 ? -4.528 3.157 63.586 1.00 88.38 330 THR A O 1
ATOM 2653 N N . GLU A 1 331 ? -2.917 3.194 65.149 1.00 84.69 331 GLU A N 1
ATOM 2654 C CA . GLU A 1 331 ? -2.361 1.873 64.832 1.00 84.69 331 GLU A CA 1
ATOM 2655 C C . GLU A 1 331 ? -3.257 0.758 65.392 1.00 84.69 331 GLU A C 1
ATOM 2657 O O . GLU A 1 331 ? -3.528 -0.224 64.709 1.00 84.69 331 GLU A O 1
ATOM 2662 N N . ASP A 1 332 ? -3.854 0.992 66.567 1.00 88.81 332 ASP A N 1
ATOM 2663 C CA . ASP A 1 332 ? -4.833 0.112 67.228 1.00 88.81 332 ASP A CA 1
ATOM 2664 C C . ASP A 1 332 ? -6.089 -0.162 66.374 1.00 88.81 332 ASP A C 1
ATOM 2666 O O . ASP A 1 332 ? -6.830 -1.114 66.622 1.00 88.81 332 ASP A O 1
ATOM 2670 N N . ALA A 1 333 ? -6.340 0.667 65.355 1.00 88.00 333 ALA A N 1
ATOM 2671 C CA . ALA A 1 333 ? -7.412 0.467 64.386 1.00 88.00 333 ALA A CA 1
ATOM 2672 C C . ALA A 1 333 ? -7.049 -0.535 63.272 1.00 88.00 333 ALA A C 1
ATOM 2674 O O . ALA A 1 333 ? -7.821 -0.682 62.325 1.00 88.00 333 ALA A O 1
ATOM 2675 N N . ILE A 1 334 ? -5.903 -1.220 63.345 1.00 90.31 334 ILE A N 1
ATOM 2676 C CA . ILE A 1 334 ? -5.434 -2.168 62.328 1.00 90.31 334 ILE A CA 1
ATOM 2677 C C . ILE A 1 334 ? -5.077 -3.495 62.986 1.00 90.31 334 ILE A C 1
ATOM 2679 O O . ILE A 1 334 ? -4.119 -3.599 63.744 1.00 90.31 334 ILE A O 1
ATOM 2683 N N . VAL A 1 335 ? -5.806 -4.546 62.620 1.00 90.06 335 VAL A N 1
ATOM 2684 C CA . VAL A 1 335 ? -5.457 -5.922 62.987 1.00 90.06 335 VAL A CA 1
ATOM 2685 C C . VAL A 1 335 ? -5.064 -6.667 61.718 1.00 90.06 335 VAL A C 1
ATOM 2687 O O . VAL A 1 335 ? -5.898 -6.857 60.833 1.00 90.06 335 VAL A O 1
ATOM 2690 N N . ILE A 1 336 ? -3.805 -7.095 61.605 1.00 89.38 336 ILE A N 1
ATOM 2691 C CA . ILE A 1 336 ? -3.377 -7.987 60.517 1.00 89.38 336 ILE A CA 1
ATOM 2692 C C . ILE A 1 336 ? -4.094 -9.331 60.710 1.00 89.38 336 ILE A C 1
ATOM 2694 O O . ILE A 1 336 ? -4.005 -9.932 61.778 1.00 89.38 336 ILE A O 1
ATOM 2698 N N . VAL A 1 337 ? -4.821 -9.791 59.689 1.00 92.94 337 VAL A N 1
ATOM 2699 C CA . VAL A 1 337 ? -5.586 -11.054 59.714 1.00 92.94 337 VAL A CA 1
ATOM 2700 C C . VAL A 1 337 ? -5.056 -12.101 58.733 1.00 92.94 337 VAL A C 1
ATOM 2702 O O . VAL A 1 337 ? -5.437 -13.264 58.826 1.00 92.94 337 VAL A O 1
ATOM 2705 N N . GLY A 1 338 ? -4.171 -11.722 57.809 1.00 90.25 338 GLY A N 1
ATOM 2706 C CA . GLY A 1 338 ? -3.534 -12.658 56.887 1.00 90.25 338 GLY A CA 1
ATOM 2707 C C . GLY A 1 338 ? -2.459 -12.016 56.015 1.00 90.25 338 GLY A C 1
ATOM 2708 O O . GLY A 1 338 ? -2.318 -10.794 55.959 1.00 90.25 338 GLY A O 1
ATOM 2709 N N . VAL A 1 339 ? -1.709 -12.861 55.311 1.00 91.38 339 VAL A N 1
ATOM 2710 C CA . VAL A 1 339 ? -0.665 -12.465 54.358 1.00 91.38 339 VAL A CA 1
ATOM 2711 C C . VAL A 1 339 ? -0.852 -13.282 53.084 1.00 91.38 339 VAL A C 1
ATOM 2713 O O . VAL A 1 339 ? -0.955 -14.505 53.149 1.00 91.38 339 VAL A O 1
ATOM 2716 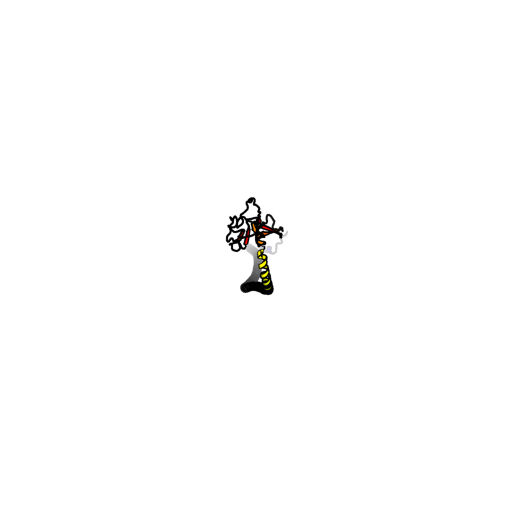N N . ILE A 1 340 ? -0.900 -12.615 51.933 1.00 90.00 340 ILE A N 1
ATOM 2717 C CA . ILE A 1 340 ? -1.004 -13.246 50.614 1.00 90.00 340 ILE A CA 1
ATOM 2718 C C . ILE A 1 340 ? 0.339 -13.103 49.898 1.00 90.00 340 ILE A C 1
ATOM 2720 O O . ILE A 1 340 ? 0.857 -11.994 49.759 1.00 90.00 340 ILE A O 1
ATOM 2724 N N . LEU A 1 341 ? 0.883 -14.228 49.429 1.00 89.06 341 LEU A N 1
ATOM 2725 C CA . LEU A 1 341 ? 2.091 -14.300 48.605 1.00 89.06 341 LEU A CA 1
ATOM 2726 C C . LEU A 1 341 ? 1.703 -14.621 47.156 1.00 89.06 341 LEU A C 1
ATOM 2728 O O . LEU A 1 341 ? 0.937 -15.553 46.916 1.00 89.06 341 LEU A O 1
ATOM 2732 N N . TYR A 1 342 ? 2.217 -13.849 46.200 1.00 84.94 342 TYR A N 1
ATOM 2733 C CA . TYR A 1 342 ? 1.890 -13.949 44.768 1.00 84.94 342 TYR A CA 1
ATOM 2734 C C . TYR A 1 342 ? 3.080 -13.501 43.897 1.00 84.94 342 TYR A C 1
ATOM 2736 O O . TYR A 1 342 ? 4.142 -13.197 44.435 1.00 84.94 342 TYR A O 1
ATOM 2744 N N . ARG A 1 343 ? 2.953 -13.508 42.565 1.00 79.88 343 ARG A N 1
ATOM 2745 C CA . ARG A 1 343 ? 3.983 -13.055 41.605 1.00 79.88 343 ARG A CA 1
ATOM 2746 C C . ARG A 1 343 ? 3.376 -12.021 40.652 1.00 79.88 343 ARG A C 1
ATOM 2748 O O . ARG A 1 343 ? 2.234 -12.286 40.225 1.00 79.88 343 ARG A O 1
#

Nearest PDB structures (foldseek):
  8swz-assembly1_A  TM=7.625E-01  e=4.857E-05  Homo sapiens

Solvent-accessible surface area (backbone atoms only — not comparable to full-atom values): 20284 Å² total; per-residue (Å²): 134,83,82,80,77,49,82,88,53,61,67,59,73,77,45,55,75,66,57,43,57,51,51,56,48,52,53,50,49,52,50,50,49,54,50,50,54,51,46,54,51,52,55,47,54,51,50,54,48,52,51,54,49,55,48,52,55,49,54,50,51,50,51,54,49,53,51,51,49,48,56,51,52,55,48,50,54,50,53,51,50,56,50,53,53,48,52,53,50,52,52,51,50,53,55,49,54,51,50,50,55,52,52,49,52,54,50,52,53,50,51,49,52,52,49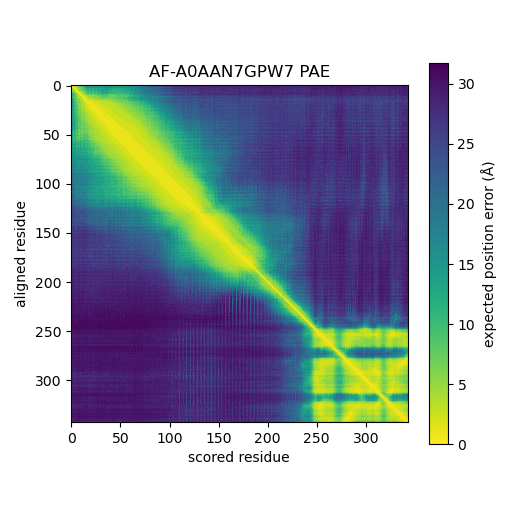,54,51,51,55,46,52,51,55,53,49,51,54,53,55,50,53,49,54,56,51,52,51,50,54,50,53,49,50,57,48,50,57,48,51,52,51,51,50,54,48,51,53,50,50,53,53,48,52,55,50,52,50,52,53,50,53,48,50,50,49,54,49,51,53,49,50,52,50,49,51,53,47,50,58,48,46,58,58,44,50,63,46,47,66,51,49,61,58,52,57,66,60,55,70,77,66,69,91,76,74,82,90,80,92,84,90,84,90,86,90,92,88,83,89,87,92,89,89,90,87,89,85,87,85,83,93,84,84,94,70,84,69,40,67,66,9,66,57,52,80,45,55,91,46,66,74,63,56,57,73,71,62,75,80,79,89,64,62,98,83,67,88,54,80,44,79,47,80,39,59,52,66,63,49,76,49,62,42,76,38,72,65,84,38,46,82,35,76,64,49,60,96,91,36,58,8,36,35,41,34,64,76,24,95,95,33,90,53,60,35,41,35,36,69,54,70,90,34,53,43,81,76,48,75,47,77,48,114

Sequence (343 aa):
MERRITRSETWRLSLPPEMKKIHDRLLETERREKILVQRRKQDKAQLDYLRAQLQREKDSHQQDLAKKQKEVDDAYSILWKTRQEALQQTAKISTQEALVTAKQKELDEANKQLKESREEAIKQTAIVTGKQKELDEVHRLLKIREEKLTSQTAMASRLAGINTRNQKLLDEGKRVLKETLEQMRNKTVRANSLEDMNTRNRQEIATLKVMVTSLENAVEAKNRQPRSFPAGTVGFRKEKQLSRFPTGHNGKGFYSAEIPRLADTFIEPRGLAAGAQCLRVLLVCKAVVGNAQKLTKQETQRKGPDIGFDSTIAGGNVVGRSWPETIVYTEDAIVIVGVILYR

Mean predicted aligned error: 20.84 Å

Secondary structure (DSSP, 8-state):
------HHHHHHHTS-HHHHHHHHHHHHHHHHHHHHHHHHHHHHHHHHHHHHHHHHHHHHHHHHHHHHHHHHHHHHHHHHHHHHHHHHHHHHHHHHHHHHHHHHHHHHHHHHHHHHHHHHHHHHHHHHHHHHHHHHHHHHHHHHHHHHHHHHHHHHHHHHHHHHHHHHHHHHHHHHHHHHHHHHHHHHHHHHHHHHHHHHHHHHHHHHTTT-TT------------------------------SPPBTTBSSEEEESSHHHHHTT----S--TT--PPEEEEEEEE---SEEEESS--TT--SPPTT-SEEEE-SSBTTB-S-EEEES-STTEEEEEEEEE-

Organism: NCBI:txid252190

pLDDT: mean 78.84, std 20.62, range [27.67, 98.06]

Foldseek 3Di:
DDPPPDPVRPVLVPDDPVVNVVVVVVVVVVVVVVVVVVVVVVVVVVVVVVVVVVVVVVVVVVVVVVVVVVVVVVVVVVVVVVVVVVVVVVVVVVVVVVVVVVVVVVVVVVVVVVVVVVVVVVVVVVVVVVVVVVVVVVVVVVVVVVVVVVVVVVVVVVVVVVVVVVVVVVVVVVVVVVVVVVVVVVVVVVVVVVVVVCVVVVVVVVVCVVPPPPDDDDDDDDDDDDDDDDDDDDDDDDDDDDDDDFQDQAGDFDKDFPDVVVVVVPPDPPPDDDPDPDKDKDWDKQFQFAAEAEDQETHSHDQADPPPGQWYWYACNHVPGNGIMIGGNDPVRIDGPDMDIDD